Protein AF-A0A958BJL9-F1 (afdb_monomer)

Secondary structure (DSSP, 8-state):
-GGGTEEE-TTSSSEEE--HHHHTHHHHHHHHTTTT-SS-SEEEEEPPP--HHHHHHTT-------TTSSTT--PPPPHHHHHHHTT-TT-TTHHHHHHHHHT--TT--TT--HHHHHHHHHHHHHHHHHHHHHHHHHHHHHHHHHHHHS-HHHHTTHHHHHHHTS-HHHHHHHHHHHHS-----S--SS--BSSSEEEETTTTEEEE---STT-HHHHHHHHHHHHTT-HHHHHHHHHSS--HHHHS-EEEPTTSSEEE--S---------SB---HHHHTTT-SSGGGGT--B-TT--HHHHHTT---TT----SBPPP-HHHHHTT-STTTT---HHHHBPSS-S-----PPP--

Sequence (358 aa):
RCADCHSPDADQEHMVLQSYESMCATCHDADLMGEGRTEVGVAFLRLPGVDVMSLKRAGVDVGGWPADADEGFDAMPSVFLDALISADPEYPEFADDQELLSELDLSDLYDATDEEARAAGRYVRAARRLMKELAEHGQGALLLRLERIYDPAQVGWSLFGASDRVSEAALIAAWDEWFGGKAAMAMPEKWGSSGGWLIDSRDFALRYLPEGHADGFLRAWHDLAAGADDKRLLNFFVKGEERCTTCHSVDLKEGGGLQVNWRGEAQTAAREFTRFSHKPHLKVVDKGCAECHRYNEDAAYIPAFKRSFDPAQFASEFKPLEREDCASCHSAAKAGNECIKCHRYHVGEFEPVMPEQQ

Foldseek 3Di:
DVVQQWDQDPVQFDIDGDDCVSRPCVPCQCLQQCPPPPDGFAQQFFDAQAACVLLVVLVQDLDDFFPVSAAPQGFDTHLNLLLLLCLDPQCVCSVVLVVVVVVDRRRDCNVPDSVVSVSSSSSSNSSLVLLVQCLVPNLVSQLVSLVSNAPCVQLPCLSVLQRVPTDSVLSNVLCCQGGVPDPNPPDDPDFPDDPQWTQDPSGSTTGGRAPGPPGSNVQSLCSNCQSRVPPSSPCCCVVHSNCLCQPWFWAADDVGTIGTHPDDDDPDCPLDQWGGGCVVVVVPDDPPPVLFWDFDPVFPASVQRVPDSHPVRGTDRTDDGDPVSVVVQADCVHPHPDPVVTGDPPRDDDDDDDDDDD

Solvent-accessible surface area (backbone atoms only — not comparable to full-atom values): 20761 Å² total; per-residue (Å²): 112,72,73,61,49,34,40,63,41,98,84,26,44,49,78,38,73,55,54,60,76,74,61,42,37,92,78,43,44,50,60,62,56,34,61,91,49,97,63,74,50,49,54,48,41,18,48,50,15,34,22,60,67,38,27,48,73,75,70,38,82,53,75,87,70,43,79,86,35,21,68,80,28,91,38,74,54,18,76,51,37,56,57,50,40,62,45,35,88,93,38,84,55,46,75,68,39,46,64,62,51,74,78,48,56,51,22,62,36,81,84,53,49,79,65,53,38,49,43,52,34,51,50,52,34,41,52,52,49,50,48,49,44,30,36,77,45,24,42,60,42,46,37,60,31,48,61,65,72,39,62,61,89,66,34,51,68,22,55,54,38,49,22,75,68,55,51,43,70,54,36,34,50,49,40,44,53,52,66,56,78,52,72,81,72,70,84,64,97,61,78,64,67,57,90,49,32,37,68,38,79,91,54,51,20,40,18,40,45,60,87,43,90,87,32,64,48,62,50,16,44,49,41,29,21,25,26,62,60,35,62,70,56,40,46,46,47,66,71,42,92,53,61,63,55,79,79,28,48,53,27,62,39,92,93,61,52,31,38,61,42,89,59,82,83,68,86,66,82,68,82,54,55,59,60,84,54,43,50,72,47,71,77,72,53,87,80,49,69,66,78,76,53,43,76,30,90,85,41,52,40,73,67,25,54,76,73,61,37,39,84,87,51,64,36,60,56,49,52,82,83,52,71,67,67,54,45,77,52,33,30,84,89,62,74,40,63,60,68,72,75,42,38,54,79,86,77,76,90,75,83,82,82,74,78,81,87,125

Nearest PDB structures (foldseek):
  5cjp-assembly1_F  TM=1.416E-01  e=4.653E+00  Homo sapiens

Structure (mmCIF, N/CA/C/O backbone):
data_AF-A0A958BJL9-F1
#
_entry.id   AF-A0A958BJL9-F1
#
loop_
_atom_site.group_PDB
_atom_site.id
_atom_site.type_symbol
_atom_site.label_atom_id
_atom_site.label_alt_id
_atom_site.label_comp_id
_atom_site.label_asym_id
_atom_site.label_entity_id
_atom_site.label_seq_id
_atom_site.pdbx_PDB_ins_code
_atom_site.Cartn_x
_atom_site.Cartn_y
_atom_site.Cartn_z
_atom_site.occupancy
_atom_site.B_iso_or_equiv
_atom_site.auth_seq_id
_atom_site.auth_comp_id
_atom_site.auth_asym_id
_atom_site.auth_atom_id
_atom_site.pdbx_PDB_model_num
ATOM 1 N N . ARG A 1 1 ? 13.956 -15.675 -25.117 1.00 78.12 1 ARG A N 1
ATOM 2 C CA . ARG A 1 1 ? 14.838 -14.987 -26.097 1.00 78.12 1 ARG A CA 1
ATOM 3 C C . ARG A 1 1 ? 14.774 -13.492 -25.803 1.00 78.12 1 ARG A C 1
ATOM 5 O O . ARG A 1 1 ? 13.750 -13.053 -25.314 1.00 78.12 1 ARG A O 1
ATOM 12 N N . CYS A 1 2 ? 15.814 -12.697 -26.083 1.00 84.06 2 CYS A N 1
ATOM 13 C CA . CYS A 1 2 ? 15.825 -11.267 -25.715 1.00 84.06 2 CYS A CA 1
ATOM 14 C C . CYS A 1 2 ? 14.631 -10.482 -26.296 1.00 84.06 2 CYS A C 1
ATOM 16 O O . CYS A 1 2 ? 14.086 -9.614 -25.627 1.00 84.06 2 CYS A O 1
ATOM 18 N N . ALA A 1 3 ? 14.194 -10.837 -27.509 1.00 85.00 3 ALA A N 1
ATOM 19 C CA . ALA A 1 3 ? 13.044 -10.230 -28.184 1.00 85.00 3 ALA A CA 1
ATOM 20 C C . ALA A 1 3 ? 11.676 -10.565 -27.554 1.00 85.00 3 ALA A C 1
ATOM 22 O O . ALA A 1 3 ? 10.675 -9.979 -27.951 1.00 85.00 3 ALA A O 1
ATOM 23 N N . ASP A 1 4 ? 11.636 -11.493 -26.593 1.00 83.62 4 ASP A N 1
ATOM 24 C CA . ASP A 1 4 ? 10.419 -11.817 -25.840 1.00 83.62 4 ASP A CA 1
ATOM 25 C C . ASP A 1 4 ? 10.157 -10.771 -24.742 1.00 83.62 4 ASP A C 1
ATOM 27 O O . ASP A 1 4 ? 9.043 -10.682 -24.244 1.00 83.62 4 ASP A O 1
ATOM 31 N N . CYS A 1 5 ? 11.184 -9.992 -24.367 1.00 84.12 5 CYS A N 1
ATOM 32 C CA . CYS A 1 5 ? 11.080 -8.943 -23.349 1.00 84.12 5 CYS A CA 1
ATOM 33 C C . CYS A 1 5 ? 11.488 -7.552 -23.855 1.00 84.12 5 CYS A C 1
ATOM 35 O O . CYS A 1 5 ? 11.208 -6.541 -23.215 1.00 84.12 5 CYS A O 1
ATOM 37 N N . HIS A 1 6 ? 12.175 -7.473 -24.995 1.00 88.06 6 HIS A N 1
ATOM 38 C CA . HIS A 1 6 ? 12.677 -6.219 -25.542 1.00 88.06 6 HIS A CA 1
ATOM 39 C C . HIS A 1 6 ? 12.224 -6.006 -26.980 1.00 88.06 6 HIS A C 1
ATOM 41 O O . HIS A 1 6 ? 12.224 -6.927 -27.796 1.00 88.06 6 HIS A O 1
ATOM 47 N N . SER A 1 7 ? 11.936 -4.754 -27.319 1.00 88.25 7 SER A N 1
ATOM 48 C CA . SER A 1 7 ? 11.676 -4.315 -28.689 1.00 88.25 7 SER A CA 1
ATOM 49 C C . SER A 1 7 ? 12.513 -3.087 -29.032 1.00 88.25 7 SER A C 1
ATOM 51 O O . SER A 1 7 ? 12.832 -2.307 -28.135 1.00 88.25 7 SER A O 1
ATOM 53 N N . PRO A 1 8 ? 12.866 -2.877 -30.311 1.00 88.31 8 PRO A N 1
ATOM 54 C CA . PRO A 1 8 ? 13.388 -1.589 -30.740 1.00 88.31 8 PRO A CA 1
ATOM 55 C C . PRO A 1 8 ? 12.374 -0.482 -30.429 1.00 88.31 8 PRO A C 1
ATOM 57 O O . PRO A 1 8 ? 11.163 -0.709 -30.508 1.00 88.31 8 PRO A O 1
ATOM 60 N N . ASP A 1 9 ? 12.861 0.705 -30.092 1.00 86.88 9 ASP A N 1
ATOM 61 C CA . ASP A 1 9 ? 12.038 1.911 -30.039 1.00 86.88 9 ASP A CA 1
ATOM 62 C C . ASP A 1 9 ? 11.529 2.311 -31.441 1.00 86.88 9 ASP A C 1
ATOM 64 O O . ASP A 1 9 ? 11.821 1.663 -32.452 1.00 86.88 9 ASP A O 1
ATOM 68 N N . ALA A 1 10 ? 10.732 3.382 -31.516 1.00 86.81 10 ALA A N 1
ATOM 69 C CA . ALA A 1 10 ? 10.087 3.808 -32.761 1.00 86.81 10 ALA A CA 1
ATOM 70 C C . ALA A 1 10 ? 11.089 4.087 -33.900 1.00 86.81 10 ALA A C 1
ATOM 72 O O . ALA A 1 10 ? 10.814 3.765 -35.059 1.00 86.81 10 ALA A O 1
ATOM 73 N N . ASP A 1 11 ? 12.263 4.634 -33.573 1.00 87.88 11 ASP A N 1
ATOM 74 C CA . ASP A 1 11 ? 13.314 4.954 -34.544 1.00 87.88 11 ASP A CA 1
ATOM 75 C C . ASP A 1 11 ? 14.309 3.805 -34.772 1.00 87.88 11 ASP A C 1
ATOM 77 O O . ASP A 1 11 ? 15.116 3.861 -35.716 1.00 87.88 11 ASP A O 1
ATOM 81 N N . GLN A 1 12 ? 14.179 2.735 -33.982 1.00 86.81 12 GLN A N 1
ATOM 82 C CA . GLN A 1 12 ? 15.054 1.568 -33.875 1.00 86.81 12 GLN A CA 1
ATOM 83 C C . GLN A 1 12 ? 16.465 1.900 -33.374 1.00 86.81 12 GLN A C 1
ATOM 85 O O . GLN A 1 12 ? 17.404 1.143 -33.623 1.00 86.81 12 GLN A O 1
ATOM 90 N N . GLU A 1 13 ? 16.657 3.036 -32.708 1.00 86.56 13 GLU A N 1
ATOM 91 C CA . GLU A 1 13 ? 17.966 3.433 -32.186 1.00 86.56 13 GLU A CA 1
ATOM 92 C C . GLU A 1 13 ? 18.281 2.710 -30.876 1.00 86.56 13 GLU A C 1
ATOM 94 O O . GLU A 1 13 ? 19.391 2.188 -30.705 1.00 86.56 13 GLU A O 1
ATOM 99 N N . HIS A 1 14 ? 17.286 2.578 -30.003 1.00 86.62 14 HIS A N 1
ATOM 100 C CA . HIS A 1 14 ? 17.425 1.947 -28.698 1.00 86.62 14 HIS A CA 1
ATOM 101 C C . HIS A 1 14 ? 16.556 0.697 -28.579 1.00 86.62 14 HIS A C 1
ATOM 103 O O . HIS A 1 14 ? 15.569 0.525 -29.293 1.00 86.62 14 HIS A O 1
ATOM 109 N N . MET A 1 15 ? 16.939 -0.189 -27.662 1.00 86.12 15 MET A N 1
ATOM 110 C CA . MET A 1 15 ? 16.084 -1.286 -27.223 1.00 86.12 15 MET A CA 1
ATOM 111 C C . MET A 1 15 ? 15.367 -0.845 -25.954 1.00 86.12 15 MET A C 1
ATOM 113 O O . MET A 1 15 ? 16.003 -0.360 -25.020 1.00 86.12 15 MET A O 1
ATOM 117 N N . VAL A 1 16 ? 14.056 -1.034 -25.915 1.00 86.06 16 VAL A N 1
ATOM 118 C CA . VAL A 1 16 ? 13.209 -0.757 -24.755 1.00 86.06 16 VAL A CA 1
ATOM 119 C C . VAL A 1 16 ? 12.606 -2.055 -24.239 1.00 86.06 16 VAL A C 1
ATOM 121 O O . VAL A 1 16 ? 12.534 -3.048 -24.967 1.00 86.06 16 VAL A O 1
ATOM 124 N N . LEU A 1 17 ? 12.206 -2.064 -22.970 1.00 84.88 17 LEU A N 1
ATOM 125 C CA . LEU A 1 17 ? 11.392 -3.144 -22.419 1.00 84.88 17 LEU A CA 1
ATOM 126 C C . LEU A 1 17 ? 9.997 -3.100 -23.049 1.00 84.88 17 LEU A C 1
ATOM 128 O O . LEU A 1 17 ? 9.447 -2.021 -23.283 1.00 84.88 17 LEU A O 1
ATOM 132 N N . GLN A 1 18 ? 9.439 -4.272 -23.333 1.00 86.81 18 GLN A N 1
ATOM 133 C CA . GLN A 1 18 ? 8.054 -4.388 -23.775 1.00 86.81 18 GLN A CA 1
ATOM 134 C C . GLN A 1 18 ? 7.083 -4.110 -22.619 1.00 86.81 18 GLN A C 1
ATOM 136 O O . GLN A 1 18 ? 7.480 -3.893 -21.473 1.00 86.81 18 GLN A O 1
ATOM 141 N N . SER A 1 19 ? 5.787 -4.078 -22.926 1.00 87.38 19 SER A N 1
ATOM 142 C CA . SER A 1 19 ? 4.759 -3.867 -21.911 1.00 87.38 19 SER A CA 1
ATOM 143 C C . SER A 1 19 ? 4.559 -5.113 -21.042 1.00 87.38 19 SER A C 1
ATOM 145 O O . SER A 1 19 ? 4.862 -6.238 -21.453 1.00 87.38 19 SER A O 1
ATOM 147 N N . TYR A 1 20 ? 3.998 -4.918 -19.850 1.00 87.69 20 TYR A N 1
ATOM 148 C CA . TYR A 1 20 ? 3.625 -6.009 -18.949 1.00 87.69 20 TYR A CA 1
ATOM 149 C C . TYR A 1 20 ? 2.701 -7.030 -19.633 1.00 87.69 20 TYR A C 1
ATOM 151 O O . TYR A 1 20 ? 2.909 -8.236 -19.509 1.00 87.69 20 TYR A O 1
ATOM 159 N N . GLU A 1 21 ? 1.738 -6.553 -20.423 1.00 89.00 21 GLU A N 1
ATOM 160 C CA . GLU A 1 21 ? 0.759 -7.382 -21.136 1.00 89.00 21 GLU A CA 1
ATOM 161 C C . GLU A 1 21 ? 1.436 -8.324 -22.136 1.00 89.00 21 GLU A C 1
ATOM 163 O O . GLU A 1 21 ? 0.967 -9.436 -22.368 1.00 89.00 21 GLU A O 1
ATOM 168 N N . SER A 1 22 ? 2.562 -7.891 -22.707 1.00 87.94 22 SER A N 1
ATOM 169 C CA . SER A 1 22 ? 3.322 -8.674 -23.684 1.00 87.94 22 SER A CA 1
ATOM 170 C C . SER A 1 22 ? 4.238 -9.705 -23.023 1.00 87.94 22 SER A C 1
ATOM 172 O O . SER A 1 22 ? 4.411 -10.796 -23.561 1.00 87.94 22 SER A O 1
ATOM 174 N N . MET A 1 23 ? 4.831 -9.368 -21.873 1.00 86.94 23 MET A N 1
ATOM 175 C CA . MET A 1 23 ? 5.904 -10.167 -21.264 1.00 86.94 23 MET A CA 1
ATOM 176 C C . MET A 1 23 ? 5.443 -11.053 -20.105 1.00 86.94 23 MET A C 1
ATOM 178 O O . MET A 1 23 ? 5.974 -12.144 -19.913 1.00 86.94 23 MET A O 1
ATOM 182 N N . CYS A 1 24 ? 4.499 -10.567 -19.299 1.00 86.44 24 CYS A N 1
ATOM 183 C C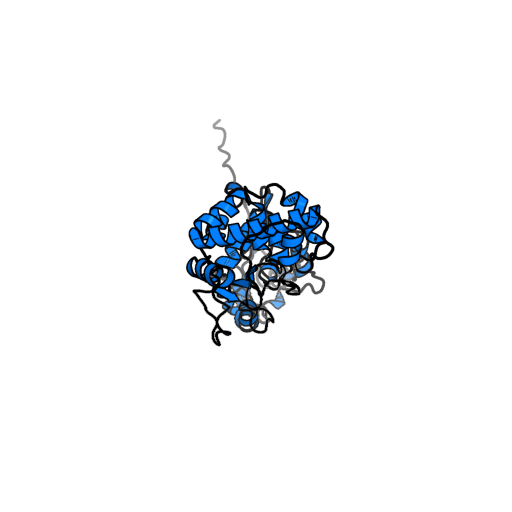A . CYS A 1 24 ? 4.263 -11.081 -17.951 1.00 86.44 24 CYS A CA 1
ATOM 184 C C . CYS A 1 24 ? 2.821 -11.547 -17.732 1.00 86.44 24 CYS A C 1
ATOM 186 O O . CYS A 1 24 ? 2.618 -12.563 -17.066 1.00 86.44 24 CYS A O 1
ATOM 188 N N . ALA A 1 25 ? 1.836 -10.845 -18.304 1.00 89.00 25 ALA A N 1
ATOM 189 C CA . ALA A 1 25 ? 0.411 -11.047 -18.013 1.00 89.00 25 ALA A CA 1
ATOM 190 C C . ALA A 1 25 ? -0.049 -12.506 -18.149 1.00 89.00 25 ALA A C 1
ATOM 192 O O . ALA A 1 25 ? -0.731 -13.029 -17.275 1.00 89.00 25 ALA A O 1
ATOM 193 N N . THR A 1 26 ? 0.418 -13.216 -19.183 1.00 88.19 26 THR A N 1
ATOM 194 C CA . THR A 1 26 ? 0.007 -14.611 -19.445 1.00 88.19 26 THR A CA 1
ATOM 195 C C . THR A 1 26 ? 0.265 -15.555 -18.262 1.00 88.19 26 THR A C 1
ATOM 197 O O . THR A 1 26 ? -0.475 -16.519 -18.087 1.00 88.19 26 THR A O 1
ATOM 200 N N . CYS A 1 27 ? 1.299 -15.292 -17.457 1.00 85.62 27 CYS A N 1
ATOM 201 C CA . CYS A 1 27 ? 1.644 -16.123 -16.303 1.00 85.62 27 CYS A CA 1
ATOM 202 C C . CYS A 1 27 ? 1.369 -15.439 -14.957 1.00 85.62 27 CYS A C 1
ATOM 204 O O . CYS A 1 27 ? 1.163 -16.142 -13.974 1.00 85.62 27 CYS A O 1
ATOM 206 N N . HIS A 1 28 ? 1.387 -14.104 -14.897 1.00 85.50 28 HIS A N 1
ATOM 207 C CA . HIS A 1 28 ? 1.332 -13.351 -13.640 1.00 85.50 28 HIS A CA 1
ATOM 208 C C . HIS A 1 28 ? 0.032 -12.570 -13.409 1.00 85.50 28 HIS A C 1
ATOM 210 O O . HIS A 1 28 ? -0.131 -12.031 -12.317 1.00 85.50 28 HIS A O 1
ATOM 216 N N . ASP A 1 29 ? -0.907 -12.518 -14.361 1.00 84.38 29 ASP A N 1
ATOM 217 C CA . ASP A 1 29 ? -2.203 -11.853 -14.135 1.00 84.38 29 ASP A CA 1
ATOM 218 C C . ASP A 1 29 ? -2.963 -12.504 -12.978 1.00 84.38 29 ASP A C 1
ATOM 220 O O . ASP A 1 29 ? -3.461 -11.815 -12.093 1.00 84.38 29 ASP A O 1
ATOM 224 N N . ALA A 1 30 ? -2.988 -13.838 -12.953 1.00 80.81 30 ALA A N 1
ATOM 225 C CA . ALA A 1 30 ? -3.619 -14.614 -11.891 1.00 80.81 30 ALA A CA 1
ATOM 226 C C . ALA A 1 30 ? -3.001 -14.298 -10.516 1.00 80.81 30 ALA A C 1
ATOM 228 O O . ALA A 1 30 ? -3.724 -14.087 -9.544 1.00 80.81 30 ALA A O 1
ATOM 229 N N . ASP A 1 31 ? -1.669 -14.169 -10.446 1.00 77.38 31 ASP A N 1
ATOM 230 C CA . ASP A 1 31 ? -0.963 -13.793 -9.214 1.00 77.38 31 ASP A CA 1
ATOM 231 C C . ASP A 1 31 ? -1.350 -12.379 -8.737 1.00 77.38 31 ASP A C 1
ATOM 233 O O . ASP A 1 31 ? -1.519 -12.155 -7.531 1.00 77.38 31 ASP A O 1
ATOM 237 N N . LEU A 1 32 ? -1.480 -11.422 -9.669 1.00 75.44 32 LEU A N 1
ATOM 238 C CA . LEU A 1 32 ? -1.872 -10.036 -9.374 1.00 75.44 32 LEU A CA 1
ATOM 239 C C . LEU A 1 32 ? -3.340 -9.924 -8.961 1.00 75.44 32 LEU A C 1
ATOM 241 O O . LEU A 1 32 ? -3.660 -9.136 -8.076 1.00 75.44 32 LEU A O 1
ATOM 245 N N . MET A 1 33 ? -4.217 -10.728 -9.560 1.00 75.00 33 MET A N 1
ATOM 246 C CA . MET A 1 33 ? -5.634 -10.802 -9.192 1.00 75.00 33 MET A CA 1
ATOM 247 C C . MET A 1 33 ? -5.878 -11.640 -7.926 1.00 75.00 33 MET A C 1
ATOM 249 O O . MET A 1 33 ? -7.002 -11.710 -7.432 1.00 75.00 33 MET A O 1
ATOM 253 N N . GLY A 1 34 ? -4.830 -12.259 -7.374 1.00 70.44 34 GLY A N 1
ATOM 254 C CA . GLY A 1 34 ? -4.906 -13.054 -6.153 1.00 70.44 34 GLY A CA 1
ATOM 255 C C . GLY A 1 34 ? -5.567 -14.420 -6.335 1.00 70.44 34 GLY A C 1
ATOM 256 O O . GLY A 1 34 ? -6.028 -15.012 -5.357 1.00 70.44 34 GLY A O 1
ATOM 257 N N . GLU A 1 35 ? -5.608 -14.947 -7.560 1.00 70.12 35 GLU A N 1
ATOM 258 C CA . GLU A 1 35 ? -6.106 -16.296 -7.817 1.00 70.12 35 GLU A CA 1
ATOM 259 C C . GLU A 1 35 ? -5.262 -17.334 -7.060 1.00 70.12 35 GLU A C 1
ATOM 261 O O . GLU A 1 35 ? -4.033 -17.342 -7.115 1.00 70.12 35 GLU A O 1
ATOM 266 N N . GLY A 1 36 ? -5.930 -18.229 -6.329 1.00 61.72 36 GLY A N 1
ATOM 267 C CA . GLY A 1 36 ? -5.271 -19.288 -5.560 1.00 61.72 36 GLY A CA 1
ATOM 268 C C . GLY A 1 36 ? -4.696 -18.861 -4.204 1.00 61.72 36 GLY A C 1
ATOM 269 O O . GLY A 1 36 ? -4.139 -19.713 -3.509 1.00 61.72 36 GLY A O 1
ATOM 270 N N . ARG A 1 37 ? -4.849 -17.594 -3.792 1.00 67.56 37 ARG A N 1
ATOM 271 C CA . ARG A 1 37 ? -4.518 -17.155 -2.427 1.00 67.56 37 ARG A CA 1
ATOM 272 C C . ARG A 1 37 ? -5.547 -17.681 -1.420 1.00 67.56 37 ARG A C 1
ATOM 274 O O . ARG A 1 37 ? -6.731 -17.819 -1.730 1.00 67.56 37 ARG A O 1
ATOM 281 N N . THR A 1 38 ? -5.089 -17.989 -0.205 1.00 62.78 38 THR A N 1
ATOM 282 C CA . THR A 1 38 ? -5.960 -18.410 0.909 1.00 62.78 38 THR A CA 1
ATOM 283 C C . THR A 1 38 ? -6.839 -17.265 1.403 1.00 62.78 38 THR A C 1
ATOM 285 O O . THR A 1 38 ? -7.973 -17.495 1.823 1.00 62.78 38 THR A O 1
ATOM 288 N N . GLU A 1 39 ? -6.334 -16.035 1.300 1.00 67.94 39 GLU A N 1
ATOM 289 C CA . GLU A 1 39 ? -7.072 -14.802 1.536 1.00 67.94 39 GLU A CA 1
ATOM 290 C C . GLU A 1 39 ? -7.237 -14.022 0.232 1.00 67.94 39 GLU A C 1
ATOM 292 O O . GLU A 1 39 ? -6.300 -13.878 -0.549 1.00 67.94 39 GLU A O 1
ATOM 297 N N . VAL A 1 40 ? -8.444 -13.519 -0.018 1.00 75.88 40 VAL A N 1
ATOM 298 C CA . VAL A 1 40 ? -8.770 -12.825 -1.266 1.00 75.88 40 VAL A CA 1
ATOM 299 C C . VAL A 1 40 ? -8.620 -11.321 -1.057 1.00 75.88 40 VAL A C 1
ATOM 301 O O . VAL A 1 40 ? -9.377 -10.741 -0.288 1.00 75.88 40 VAL A O 1
ATOM 304 N N . GLY A 1 41 ? -7.691 -10.682 -1.767 1.00 82.75 41 GLY A N 1
ATOM 305 C CA . GLY A 1 41 ? -7.517 -9.225 -1.764 1.00 82.75 41 GLY A CA 1
ATOM 306 C C . GLY A 1 41 ? -6.845 -8.635 -0.518 1.00 82.75 41 GLY A C 1
ATOM 307 O O . GLY A 1 41 ? -6.579 -9.313 0.476 1.00 82.75 41 GLY A O 1
ATOM 308 N N . VAL A 1 42 ? -6.591 -7.328 -0.578 1.00 88.00 42 VAL A N 1
ATOM 309 C CA . VAL A 1 42 ? -5.897 -6.552 0.458 1.00 88.00 42 VAL A CA 1
ATOM 310 C C . VAL A 1 42 ? -6.869 -6.177 1.566 1.00 88.00 42 VAL A C 1
ATOM 312 O O . VAL A 1 42 ? -7.805 -5.419 1.327 1.00 88.00 42 VAL A O 1
ATOM 315 N N . ALA A 1 43 ? -6.634 -6.649 2.791 1.00 91.12 43 ALA A N 1
ATOM 316 C CA . ALA A 1 43 ? -7.393 -6.217 3.963 1.00 91.12 43 ALA A CA 1
ATOM 317 C C . ALA A 1 43 ? -7.103 -4.739 4.272 1.00 91.12 43 ALA A C 1
ATOM 319 O O . ALA A 1 43 ? -6.097 -4.411 4.902 1.00 91.12 43 ALA A O 1
ATOM 320 N N . PHE A 1 44 ? -7.977 -3.850 3.794 1.00 93.88 44 PHE A N 1
ATOM 321 C CA . PHE A 1 44 ? -7.846 -2.413 3.994 1.00 93.88 44 PHE A CA 1
ATOM 322 C C . PHE A 1 44 ? -8.308 -2.016 5.393 1.00 93.88 44 PHE A C 1
ATOM 324 O O . PHE A 1 44 ? -7.564 -1.372 6.108 1.00 93.88 44 PHE A O 1
ATOM 331 N N . LEU A 1 45 ? -9.495 -2.434 5.830 1.00 95.38 45 LEU A N 1
ATOM 332 C CA . LEU A 1 45 ? -9.929 -2.234 7.215 1.00 95.38 45 LEU A CA 1
ATOM 333 C C . LEU A 1 45 ? -10.299 -3.585 7.789 1.00 95.38 45 LEU A C 1
ATOM 335 O O . LEU A 1 45 ? -11.328 -4.130 7.418 1.00 95.38 45 LEU A O 1
ATOM 339 N N . ARG A 1 46 ? -9.466 -4.126 8.671 1.00 94.88 46 ARG A N 1
ATOM 340 C CA . ARG A 1 46 ? -9.760 -5.347 9.423 1.00 94.88 46 ARG A CA 1
ATOM 341 C C . ARG A 1 46 ? -9.772 -5.029 10.904 1.00 94.88 46 ARG A C 1
ATOM 343 O O . ARG A 1 46 ? -8.777 -4.498 11.396 1.00 94.88 46 ARG A O 1
ATOM 350 N N . LEU A 1 47 ? -10.882 -5.332 11.570 1.00 94.38 47 LEU A N 1
ATOM 351 C CA . LEU A 1 47 ? -11.012 -5.197 13.020 1.00 94.38 47 LEU A CA 1
ATOM 352 C C . LEU A 1 47 ? -10.236 -6.313 13.736 1.00 94.38 47 LEU A C 1
ATOM 354 O O . LEU A 1 47 ? -10.183 -7.426 13.212 1.00 94.38 47 LEU A O 1
ATOM 358 N N . PRO A 1 48 ? -9.653 -6.052 14.919 1.00 93.50 48 PRO A N 1
ATOM 359 C CA . PRO A 1 48 ? -9.105 -7.126 15.734 1.00 93.50 48 PRO A CA 1
ATOM 360 C C . PRO A 1 48 ? -10.215 -7.961 16.387 1.00 93.50 48 PRO A C 1
ATOM 362 O O . PRO A 1 48 ? -11.329 -7.466 16.598 1.00 93.50 48 PRO A O 1
ATOM 365 N N . GLY A 1 49 ? -9.889 -9.186 16.794 1.00 92.56 49 GLY A N 1
ATOM 366 C CA . GLY A 1 49 ? -10.645 -9.851 17.858 1.00 92.56 49 GLY A CA 1
ATOM 367 C C . GLY A 1 49 ? -10.425 -9.162 19.198 1.00 92.56 49 GLY A C 1
ATOM 368 O O . GLY A 1 49 ? -9.327 -8.679 19.475 1.00 92.56 49 GLY A O 1
ATOM 369 N N . VAL A 1 50 ? -11.477 -9.061 20.009 1.00 92.62 50 VAL A N 1
ATOM 370 C CA . VAL A 1 50 ? -11.434 -8.332 21.281 1.00 92.62 50 VAL A CA 1
ATOM 371 C C . VAL A 1 50 ? -12.241 -9.063 22.340 1.00 92.62 50 VAL A C 1
ATOM 373 O O . VAL A 1 50 ? -13.446 -9.181 22.179 1.00 92.62 50 VAL A O 1
ATOM 376 N N . ASP A 1 51 ? -11.633 -9.414 23.471 1.00 93.62 51 ASP A N 1
ATOM 377 C CA . ASP A 1 51 ? -12.342 -9.893 24.663 1.00 93.62 51 ASP A CA 1
ATOM 378 C C . ASP A 1 51 ? -13.072 -8.731 25.363 1.00 93.62 51 ASP A C 1
ATOM 380 O O . ASP A 1 51 ? -12.599 -8.085 26.313 1.00 93.62 51 ASP A O 1
ATOM 384 N N . VAL A 1 52 ? -14.272 -8.433 24.865 1.00 92.75 52 VAL A N 1
ATOM 385 C CA . VAL A 1 52 ? -15.109 -7.328 25.358 1.00 92.75 52 VAL A CA 1
ATOM 386 C C . VAL A 1 52 ? -15.577 -7.598 26.791 1.00 92.75 52 VAL A C 1
ATOM 388 O O . VAL A 1 52 ? -15.816 -6.666 27.572 1.00 92.75 52 VAL A O 1
ATOM 391 N N . MET A 1 53 ? -15.704 -8.870 27.170 1.00 90.81 53 MET A N 1
ATOM 392 C CA . MET A 1 53 ? -16.165 -9.276 28.493 1.00 90.81 53 MET A CA 1
ATOM 393 C C . MET A 1 53 ? -15.134 -8.966 29.578 1.00 90.81 53 MET A C 1
ATOM 395 O O . MET A 1 53 ? -15.513 -8.478 30.650 1.00 90.81 53 MET A O 1
ATOM 399 N N . SER A 1 54 ? -13.848 -9.190 29.321 1.00 94.25 54 SER A N 1
ATOM 400 C CA . SER A 1 54 ? -12.753 -8.784 30.211 1.00 94.25 54 SER A CA 1
ATOM 401 C C . SER A 1 54 ? -12.637 -7.274 30.339 1.00 94.25 54 SER A C 1
ATOM 403 O O . SER A 1 54 ? -12.598 -6.768 31.464 1.00 94.25 54 SER A O 1
ATOM 405 N N . LEU A 1 55 ? -12.726 -6.531 29.230 1.00 95.06 55 LEU A N 1
ATOM 406 C CA . LEU A 1 55 ? -12.747 -5.063 29.272 1.00 95.06 55 LEU A CA 1
ATOM 407 C C . LEU A 1 55 ? -13.889 -4.544 30.153 1.00 95.06 55 LEU A C 1
ATOM 409 O O . LEU A 1 55 ? -13.685 -3.708 31.037 1.00 95.06 55 LEU A O 1
ATOM 413 N N . LYS A 1 56 ? -15.087 -5.114 30.000 1.00 93.56 56 LYS A N 1
ATOM 414 C CA . LYS A 1 56 ? -16.243 -4.757 30.826 1.00 93.56 56 LYS A CA 1
ATOM 415 C C . LYS A 1 56 ? -16.044 -5.106 32.304 1.00 93.56 56 LYS A C 1
ATOM 417 O O . LYS A 1 56 ? -16.463 -4.326 33.162 1.00 93.56 56 LYS A O 1
ATOM 422 N N . ARG A 1 57 ? -15.408 -6.242 32.625 1.00 92.50 57 ARG A N 1
ATOM 423 C CA . ARG A 1 57 ? -15.053 -6.627 34.008 1.00 92.50 57 ARG A CA 1
ATOM 424 C C . ARG A 1 57 ? -14.060 -5.650 34.638 1.00 92.50 57 ARG A C 1
ATOM 426 O O . ARG A 1 57 ? -14.228 -5.312 35.808 1.00 92.50 57 ARG A O 1
ATOM 433 N N . ALA A 1 58 ? -13.111 -5.144 33.855 1.00 94.44 58 ALA A N 1
ATOM 434 C CA . ALA A 1 58 ? -12.169 -4.098 34.255 1.00 94.44 58 ALA A CA 1
ATOM 435 C C . ALA A 1 58 ? -12.804 -2.688 34.328 1.00 94.44 58 ALA A C 1
ATOM 437 O O . ALA A 1 58 ? -12.129 -1.705 34.632 1.00 94.44 58 ALA A O 1
ATOM 438 N N . GLY A 1 59 ? -14.110 -2.557 34.057 1.00 95.56 59 GLY A N 1
ATOM 439 C CA . GLY A 1 59 ? -14.819 -1.275 34.071 1.00 95.56 59 GLY A CA 1
ATOM 440 C C . GLY A 1 59 ? -14.532 -0.391 32.853 1.00 95.56 59 GLY A C 1
ATOM 441 O O . GLY A 1 59 ? -14.787 0.813 32.899 1.00 95.56 59 GLY A O 1
ATOM 442 N N . VAL A 1 60 ? -14.011 -0.969 31.769 1.00 96.25 60 VAL A N 1
ATOM 443 C CA . VAL A 1 60 ? -13.697 -0.283 30.515 1.00 96.25 60 VAL A CA 1
ATOM 444 C C . VAL A 1 60 ? -14.840 -0.495 29.522 1.00 96.25 60 VAL A C 1
ATOM 446 O O . VAL A 1 60 ? -15.023 -1.579 28.979 1.00 96.25 60 VAL A O 1
ATOM 449 N N . ASP A 1 61 ? -15.621 0.557 29.271 1.00 93.69 61 ASP A N 1
ATOM 450 C CA . ASP A 1 61 ? -16.671 0.544 28.247 1.00 93.69 61 ASP A CA 1
ATOM 451 C C . ASP A 1 61 ? -16.096 0.939 26.878 1.00 93.69 61 ASP A C 1
ATOM 453 O O . ASP A 1 61 ? -15.475 1.998 26.720 1.00 93.69 61 ASP A O 1
ATOM 457 N N . VAL A 1 62 ? -16.294 0.075 25.887 1.00 92.50 62 VAL A N 1
ATOM 458 C CA . VAL A 1 62 ? -15.871 0.281 24.493 1.00 92.50 62 VAL A CA 1
ATOM 459 C C . VAL A 1 62 ? -17.049 0.504 23.540 1.00 92.50 62 VAL A C 1
ATOM 461 O O . VAL A 1 62 ? -16.852 0.776 22.354 1.00 92.50 62 VAL A O 1
ATOM 464 N N . GLY A 1 63 ? -18.281 0.468 24.055 1.00 89.19 63 GLY A N 1
ATOM 465 C CA . GLY A 1 63 ? -19.500 0.498 23.257 1.00 89.19 63 GLY A CA 1
ATOM 466 C C . GLY A 1 63 ? -19.787 -0.837 22.562 1.00 89.19 63 GLY A C 1
ATOM 467 O O . GLY A 1 63 ? -19.282 -1.887 22.947 1.00 89.19 63 GLY A O 1
ATOM 468 N N . GLY A 1 64 ? -20.654 -0.800 21.546 1.00 88.12 64 GLY A N 1
ATOM 469 C CA . GLY A 1 64 ? -20.986 -1.991 20.761 1.00 88.12 64 GLY A CA 1
ATOM 470 C C . GLY A 1 64 ? -19.815 -2.436 19.886 1.00 88.12 64 GLY A C 1
ATOM 471 O O . GLY A 1 64 ? -19.295 -1.622 19.120 1.00 88.12 64 GLY A O 1
ATOM 472 N N . TRP A 1 65 ? -19.463 -3.716 19.987 1.00 91.12 65 TRP A N 1
ATOM 473 C CA . TRP A 1 65 ? -18.463 -4.416 19.181 1.00 91.12 65 TRP A CA 1
ATOM 474 C C . TRP A 1 65 ? -19.109 -5.658 18.537 1.00 91.12 65 TRP A C 1
ATOM 476 O O . TRP A 1 65 ? -20.081 -6.170 19.109 1.00 91.12 65 TRP A O 1
ATOM 486 N N . PRO A 1 66 ? -18.646 -6.132 17.365 1.00 87.75 66 PRO A N 1
ATOM 487 C CA . PRO A 1 66 ? -19.228 -7.310 16.730 1.00 87.75 66 PRO A CA 1
ATOM 488 C C . PRO A 1 66 ? -19.069 -8.553 17.612 1.00 87.75 66 PRO A C 1
ATOM 490 O O . PRO A 1 66 ? -17.969 -8.867 18.052 1.00 87.75 66 PRO A O 1
ATOM 493 N N . ALA A 1 67 ? -20.170 -9.267 17.866 1.00 75.69 67 ALA A N 1
ATOM 494 C CA . ALA A 1 67 ? -20.180 -10.395 18.803 1.00 75.69 67 ALA A CA 1
ATOM 495 C C . ALA A 1 67 ? -19.338 -11.592 18.332 1.00 75.69 67 ALA A C 1
ATOM 497 O O . ALA A 1 67 ? -18.821 -12.324 19.165 1.00 75.69 67 ALA A O 1
ATOM 498 N N . ASP A 1 68 ? -19.188 -11.786 17.017 1.00 76.38 68 ASP A N 1
ATOM 499 C CA . ASP A 1 68 ? -18.345 -12.862 16.479 1.00 76.38 68 ASP A CA 1
ATOM 500 C C . ASP A 1 68 ? -16.860 -12.444 16.360 1.00 76.38 68 ASP A C 1
ATOM 502 O O . ASP A 1 68 ? -16.036 -13.254 15.949 1.00 76.38 68 ASP A O 1
ATOM 506 N N . ALA A 1 69 ? -16.512 -11.203 16.738 1.00 75.00 69 ALA A N 1
ATOM 507 C CA . ALA A 1 69 ? -15.140 -10.693 16.871 1.00 75.00 69 ALA A CA 1
ATOM 508 C C . ALA A 1 69 ? -14.694 -10.642 18.349 1.00 75.00 69 ALA A C 1
ATOM 510 O O . ALA A 1 69 ? -14.056 -9.673 18.768 1.00 75.00 69 ALA A O 1
ATOM 511 N N . ASP A 1 70 ? -15.108 -11.634 19.143 1.00 73.50 70 ASP A N 1
ATOM 512 C CA . ASP A 1 70 ? -14.889 -11.715 20.597 1.00 73.50 70 ASP A CA 1
ATOM 513 C C . ASP A 1 70 ? -13.832 -12.789 20.954 1.00 73.50 70 ASP A C 1
ATOM 515 O O . ASP A 1 70 ? -13.033 -13.184 20.102 1.00 73.50 70 ASP A O 1
ATOM 519 N N . GLU A 1 71 ? -13.808 -13.250 22.207 1.00 59.12 71 GLU A N 1
ATOM 520 C CA . GLU A 1 71 ? -12.867 -14.247 22.740 1.00 59.12 71 GLU A CA 1
ATOM 521 C C . GLU A 1 71 ? -12.611 -15.442 21.792 1.00 59.12 71 GLU A C 1
ATOM 523 O O . GLU A 1 71 ? -13.534 -16.150 21.372 1.00 59.12 71 GLU A O 1
ATOM 528 N N . GLY A 1 72 ? -11.335 -15.682 21.458 1.00 60.34 72 GLY A N 1
ATOM 529 C CA . GLY A 1 72 ? -10.894 -16.760 20.559 1.00 60.34 72 GLY A CA 1
ATOM 530 C C . GLY A 1 72 ? -10.948 -16.438 19.059 1.00 60.34 72 GLY A C 1
ATOM 531 O O . GLY A 1 72 ? -10.633 -17.305 18.234 1.00 60.34 72 GLY A O 1
ATOM 532 N N . PHE A 1 73 ? -11.329 -15.213 18.690 1.00 75.75 73 PHE A N 1
ATOM 533 C CA . PHE A 1 73 ? -11.270 -14.713 17.322 1.00 75.75 73 PHE A CA 1
ATOM 534 C C . PHE A 1 73 ? -9.896 -14.086 17.014 1.00 75.75 73 PHE A C 1
ATOM 536 O O . PHE A 1 73 ? -9.702 -12.883 17.147 1.00 75.75 73 PHE A O 1
ATOM 543 N N . ASP A 1 74 ? -8.924 -14.895 16.588 1.00 71.00 74 ASP A N 1
ATOM 544 C CA . ASP A 1 74 ? -7.542 -14.449 16.323 1.00 71.00 74 ASP A CA 1
ATOM 545 C C . ASP A 1 74 ? -7.396 -13.747 14.954 1.00 71.00 74 ASP A C 1
ATOM 547 O O . ASP A 1 74 ? -6.764 -14.248 14.019 1.00 71.00 74 ASP A O 1
ATOM 551 N N . ALA A 1 75 ? -8.045 -12.591 14.798 1.00 81.81 75 ALA A N 1
ATOM 552 C CA . ALA A 1 75 ? -7.781 -11.689 13.683 1.00 81.81 75 ALA A CA 1
ATOM 553 C C . ALA A 1 75 ? -6.936 -10.509 14.142 1.00 81.81 75 ALA A C 1
ATOM 555 O O . ALA A 1 75 ? -7.309 -9.758 15.043 1.00 81.81 75 ALA A O 1
ATOM 556 N N . MET A 1 76 ? -5.820 -10.304 13.450 1.00 86.88 76 MET A N 1
ATOM 557 C CA . MET A 1 76 ? -4.984 -9.123 13.624 1.00 86.88 76 MET A CA 1
ATOM 558 C C . MET A 1 76 ? -5.554 -7.935 12.857 1.00 86.88 76 MET A C 1
ATOM 560 O O . MET A 1 76 ? -6.017 -8.113 11.728 1.00 86.88 76 MET A O 1
ATOM 564 N N . PRO A 1 77 ? -5.476 -6.713 13.403 1.00 92.12 77 PRO A N 1
ATOM 565 C CA . PRO A 1 77 ? -5.943 -5.541 12.692 1.00 92.12 77 PRO A CA 1
ATOM 566 C C . PRO A 1 77 ? -5.112 -5.296 11.429 1.00 92.12 77 PRO A C 1
ATOM 568 O O . PRO A 1 77 ? -3.922 -5.610 11.346 1.00 92.12 77 PRO A O 1
ATOM 571 N N . SER A 1 78 ? -5.743 -4.727 10.403 1.00 93.44 78 SER A N 1
ATOM 572 C CA . SER A 1 78 ? -5.026 -4.389 9.167 1.00 93.44 78 SER A CA 1
ATOM 573 C C . SER A 1 78 ? -3.998 -3.281 9.406 1.00 93.44 78 SER A C 1
ATOM 575 O O . SER A 1 78 ? -4.245 -2.346 10.168 1.00 93.44 78 SER A O 1
ATOM 577 N N . VAL A 1 79 ? -2.902 -3.294 8.640 1.00 92.44 79 VAL A N 1
ATOM 578 C CA . VAL A 1 79 ? -1.878 -2.241 8.710 1.00 92.44 79 VAL A CA 1
ATOM 579 C C . VAL A 1 79 ? -2.436 -0.840 8.421 1.00 92.44 79 VAL A C 1
ATOM 581 O O . VAL A 1 79 ? -1.922 0.137 8.960 1.00 92.44 79 VAL A O 1
ATOM 584 N N . PHE A 1 80 ? -3.483 -0.715 7.609 1.00 95.00 80 PHE A N 1
ATOM 585 C CA . PHE A 1 80 ? -4.091 0.583 7.331 1.00 95.00 80 PHE A CA 1
ATOM 586 C C . PHE A 1 80 ? -4.980 1.037 8.493 1.00 95.00 80 PHE A C 1
ATOM 588 O O . PHE A 1 80 ? -4.967 2.221 8.814 1.00 95.00 80 PHE A O 1
ATOM 595 N N . LEU A 1 81 ? -5.688 0.116 9.165 1.00 96.06 81 LEU A N 1
ATOM 596 C CA . LEU A 1 81 ? -6.494 0.443 10.344 1.00 96.06 81 LEU A CA 1
ATOM 597 C C . LEU A 1 81 ? -5.642 1.128 11.418 1.00 96.06 81 LEU A C 1
ATOM 599 O O . LEU A 1 81 ? -5.952 2.270 11.755 1.00 96.06 81 LEU A O 1
ATOM 603 N N . ASP A 1 82 ? -4.553 0.519 11.917 1.00 94.25 82 ASP A N 1
ATOM 604 C CA . ASP A 1 82 ? -3.799 1.232 12.964 1.00 94.25 82 ASP A CA 1
ATOM 605 C C . ASP A 1 82 ? -3.031 2.453 12.449 1.00 94.25 82 ASP A C 1
ATOM 607 O O . ASP A 1 82 ? -2.804 3.374 13.229 1.00 94.25 82 ASP A O 1
ATOM 611 N N . ALA A 1 83 ? -2.680 2.527 11.158 1.00 94.25 83 ALA A N 1
ATOM 612 C CA . ALA A 1 83 ? -2.131 3.765 10.604 1.00 94.25 83 ALA A CA 1
ATOM 613 C C . ALA A 1 83 ? -3.158 4.901 10.740 1.00 94.25 83 ALA A C 1
ATOM 615 O O . ALA A 1 83 ? -2.833 5.972 11.242 1.00 94.25 83 ALA A O 1
ATOM 616 N N . LEU A 1 84 ? -4.424 4.651 10.398 1.00 96.12 84 LEU A N 1
ATOM 617 C CA . LEU A 1 84 ? -5.504 5.635 10.503 1.00 96.12 84 LEU A CA 1
ATOM 618 C C . LEU A 1 84 ? -5.908 5.945 11.956 1.00 96.12 84 LEU A C 1
ATOM 620 O O . LEU A 1 84 ? -6.261 7.090 12.264 1.00 96.12 84 LEU A O 1
ATOM 624 N N . IL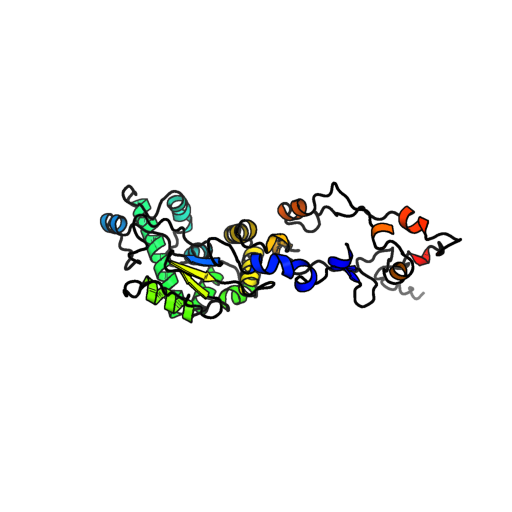E A 1 85 ? -5.835 4.957 12.856 1.00 96.06 85 ILE A N 1
ATOM 625 C CA . ILE A 1 85 ? -6.056 5.152 14.300 1.00 96.06 85 ILE A CA 1
ATOM 626 C C . ILE A 1 85 ? -4.949 6.012 14.918 1.00 96.06 85 ILE A C 1
ATOM 628 O O . ILE A 1 85 ? -5.253 6.820 15.792 1.00 96.06 85 ILE A O 1
ATOM 632 N N . SER A 1 86 ? -3.703 5.912 14.445 1.00 93.75 86 SER A N 1
ATOM 633 C CA . SER A 1 86 ? -2.581 6.704 14.979 1.00 93.75 86 SER A CA 1
ATOM 634 C C . SER A 1 86 ? -2.797 8.221 14.901 1.00 93.75 86 SER A C 1
ATOM 636 O O . SER A 1 86 ? -2.214 8.976 15.673 1.00 93.75 86 SER A O 1
ATOM 638 N N . ALA A 1 87 ? -3.676 8.668 13.999 1.00 92.94 87 ALA A N 1
ATOM 639 C CA . ALA A 1 87 ? -4.073 10.064 13.842 1.00 92.94 87 ALA A CA 1
ATOM 640 C C . ALA A 1 87 ? -5.353 10.453 14.602 1.00 92.94 87 ALA A C 1
ATOM 642 O O . ALA A 1 87 ? -5.905 11.534 14.358 1.00 92.94 87 ALA A O 1
ATOM 643 N N . ASP A 1 88 ? -5.865 9.596 15.491 1.00 95.44 88 ASP A N 1
ATOM 644 C CA . ASP A 1 88 ? -7.069 9.890 16.265 1.00 95.44 88 ASP A CA 1
ATOM 645 C C . ASP A 1 88 ? -6.829 11.015 17.280 1.00 95.44 88 ASP A C 1
ATOM 647 O O . ASP A 1 88 ? -6.058 10.837 18.224 1.00 95.44 88 ASP A O 1
ATOM 651 N N . PRO A 1 89 ? -7.501 12.180 17.138 1.00 91.00 89 PRO A N 1
ATOM 652 C CA . PRO A 1 89 ? -7.373 13.263 18.110 1.00 91.00 89 PRO A CA 1
ATOM 653 C C . PRO A 1 89 ? -7.837 12.879 19.519 1.00 91.00 89 PRO A C 1
ATOM 655 O O . PRO A 1 89 ? -7.435 13.533 20.479 1.00 91.00 89 PRO A O 1
ATOM 658 N N . GLU A 1 90 ? -8.688 11.861 19.654 1.00 94.56 90 GLU A N 1
ATOM 659 C CA . GLU A 1 90 ? -9.150 11.338 20.942 1.00 94.56 90 GLU A CA 1
ATOM 660 C C . GLU A 1 90 ? -8.260 10.205 21.483 1.00 94.56 90 GLU A C 1
ATOM 662 O O . GLU A 1 90 ? -8.619 9.577 22.482 1.00 94.56 90 GLU A O 1
ATOM 667 N N . TYR A 1 91 ? -7.123 9.925 20.835 1.00 96.19 91 TYR A N 1
ATOM 668 C CA . TYR A 1 91 ? -6.166 8.912 21.273 1.00 96.19 91 TYR A CA 1
ATOM 669 C C . TYR A 1 91 ? -4.698 9.378 21.156 1.00 96.19 91 TYR A C 1
ATOM 671 O O . TYR A 1 91 ? -3.907 8.788 20.417 1.00 96.19 91 TYR A O 1
ATOM 679 N N . PRO A 1 92 ? -4.297 10.433 21.889 1.00 93.69 92 PRO A N 1
ATOM 680 C CA . PRO A 1 92 ? -2.926 10.940 21.845 1.00 93.69 92 PRO A CA 1
ATOM 681 C C . PRO A 1 92 ? -1.879 9.950 22.385 1.00 93.69 92 PRO A C 1
ATOM 683 O O . PRO A 1 92 ? -0.712 10.058 22.021 1.00 93.69 92 PRO A O 1
ATOM 686 N N . GLU A 1 93 ? -2.272 8.985 23.221 1.00 94.56 93 GLU A N 1
ATOM 687 C CA . GLU A 1 93 ? -1.386 7.968 23.808 1.00 94.56 93 GLU A CA 1
ATOM 688 C C . GLU A 1 93 ? -1.099 6.782 22.869 1.00 94.56 93 GLU A C 1
ATOM 690 O O . GLU A 1 93 ? -0.434 5.837 23.278 1.00 94.56 93 GLU A O 1
ATOM 695 N N . PHE A 1 94 ? -1.584 6.798 21.620 1.00 93.50 94 PHE A N 1
ATOM 696 C CA . PHE A 1 94 ? -1.460 5.663 20.694 1.00 93.50 94 PHE A CA 1
ATOM 697 C C . PHE A 1 94 ? -0.022 5.146 20.543 1.00 93.50 94 PHE A C 1
ATOM 699 O O . PHE A 1 94 ? 0.192 3.938 20.486 1.00 93.50 94 PHE A O 1
ATOM 706 N N . ALA A 1 95 ? 0.962 6.047 20.466 1.00 90.44 95 ALA A N 1
ATOM 707 C CA . ALA A 1 95 ? 2.363 5.665 20.299 1.00 90.44 95 ALA A CA 1
ATOM 708 C C . ALA A 1 95 ? 2.924 4.927 21.526 1.00 90.44 95 ALA A C 1
ATOM 710 O O . ALA A 1 95 ? 3.663 3.962 21.354 1.00 90.44 95 ALA A O 1
ATOM 711 N N . ASP A 1 96 ? 2.544 5.353 22.733 1.00 91.19 96 ASP A N 1
ATOM 712 C CA . ASP A 1 96 ? 2.961 4.714 23.985 1.00 91.19 96 ASP A CA 1
ATOM 713 C C . ASP A 1 96 ? 2.235 3.372 24.164 1.00 91.19 96 ASP A C 1
ATOM 715 O O . ASP A 1 96 ? 2.837 2.354 24.500 1.00 91.19 96 ASP A O 1
ATOM 719 N N . ASP A 1 97 ? 0.936 3.349 23.858 1.00 94.94 97 ASP A N 1
ATOM 720 C CA . ASP A 1 97 ? 0.122 2.143 23.942 1.00 94.94 97 ASP A CA 1
ATOM 721 C C . ASP A 1 97 ? 0.527 1.090 22.904 1.00 94.94 97 ASP A C 1
ATOM 723 O O . ASP A 1 97 ? 0.341 -0.092 23.158 1.00 94.94 97 ASP A O 1
ATOM 727 N N . GLN A 1 98 ? 1.083 1.464 21.746 1.00 90.19 98 GLN A N 1
ATOM 728 C CA . GLN A 1 98 ? 1.489 0.498 20.717 1.00 90.19 98 GLN A CA 1
ATOM 729 C C . GLN A 1 98 ? 2.522 -0.513 21.219 1.00 90.19 98 GLN A C 1
ATOM 731 O O . GLN A 1 98 ? 2.450 -1.676 20.830 1.00 90.19 98 GLN A O 1
ATOM 736 N N . GLU A 1 99 ? 3.461 -0.093 22.067 1.00 88.50 99 GLU A N 1
ATOM 737 C CA . GLU A 1 99 ? 4.443 -1.007 22.656 1.00 88.50 99 GLU A CA 1
ATOM 738 C C . GLU A 1 99 ? 3.736 -2.031 23.550 1.00 88.50 99 GLU A C 1
ATOM 740 O O . GLU A 1 99 ? 3.896 -3.234 23.350 1.00 88.50 99 GLU A O 1
ATOM 745 N N . LEU A 1 100 ? 2.854 -1.555 24.433 1.00 90.44 100 LEU A N 1
ATOM 746 C CA . LEU A 1 100 ? 2.062 -2.394 25.332 1.00 90.44 100 LEU A CA 1
ATOM 747 C C . LEU A 1 100 ? 1.130 -3.354 24.575 1.00 90.44 100 LEU A C 1
ATOM 749 O O . LEU A 1 100 ? 1.056 -4.540 24.879 1.00 90.44 100 LEU A O 1
ATOM 753 N N . LEU A 1 101 ? 0.428 -2.845 23.563 1.00 92.62 101 LEU A N 1
ATOM 754 C CA . LEU A 1 101 ? -0.530 -3.608 22.766 1.00 92.62 101 LEU A CA 1
ATOM 755 C C . LEU A 1 101 ? 0.151 -4.634 21.855 1.00 92.62 101 LEU A C 1
ATOM 757 O O . LEU A 1 101 ? -0.479 -5.620 21.493 1.00 92.62 101 LEU A O 1
ATOM 761 N N . SER A 1 102 ? 1.418 -4.429 21.480 1.00 88.69 102 SER A N 1
ATOM 762 C CA . SER A 1 102 ? 2.147 -5.365 20.612 1.00 88.69 102 SER A CA 1
ATOM 763 C C . SER A 1 102 ? 2.465 -6.709 21.277 1.00 88.69 102 SER A C 1
ATOM 765 O O . SER A 1 102 ? 2.709 -7.691 20.576 1.00 88.69 102 SER A O 1
ATOM 767 N N . GLU A 1 103 ? 2.444 -6.759 22.611 1.00 88.06 103 GLU A N 1
ATOM 768 C CA . GLU A 1 103 ? 2.669 -7.975 23.401 1.00 88.06 103 GLU A CA 1
ATOM 769 C C . GLU A 1 103 ? 1.359 -8.618 23.886 1.00 88.06 103 GLU A C 1
ATOM 771 O O . GLU A 1 103 ? 1.382 -9.719 24.439 1.00 88.06 103 GLU A O 1
ATOM 776 N N . LEU A 1 104 ? 0.223 -7.948 23.670 1.00 91.75 104 LEU A N 1
ATOM 777 C CA . LEU A 1 104 ? -1.075 -8.324 24.214 1.00 91.75 104 LEU A CA 1
ATOM 778 C C . LEU A 1 104 ? -1.949 -9.003 23.155 1.00 91.75 104 LEU A C 1
ATOM 780 O O . LEU A 1 104 ? -2.158 -8.469 22.066 1.00 91.75 104 LEU A O 1
ATOM 784 N N . ASP A 1 105 ? -2.531 -10.149 23.503 1.00 91.75 105 ASP A N 1
ATOM 785 C CA . ASP A 1 105 ? -3.604 -10.750 22.713 1.00 91.75 105 ASP A CA 1
ATOM 786 C C . ASP A 1 105 ? -4.924 -10.049 23.048 1.00 91.75 105 ASP A C 1
ATOM 788 O O . ASP A 1 105 ? -5.498 -10.233 24.120 1.00 91.75 105 ASP A O 1
ATOM 792 N N . LEU A 1 106 ? -5.419 -9.218 22.130 1.00 92.75 106 LEU A N 1
ATOM 793 C CA . LEU A 1 106 ? -6.683 -8.511 22.337 1.00 92.75 106 LEU A CA 1
ATOM 794 C C . LEU A 1 106 ? -7.878 -9.462 22.454 1.00 92.75 106 LEU A C 1
ATOM 796 O O . LEU A 1 106 ? -8.874 -9.077 23.066 1.00 92.75 106 LEU A O 1
ATOM 800 N N . SER A 1 107 ? -7.784 -10.677 21.911 1.00 92.00 107 SER A N 1
ATOM 801 C CA . SER A 1 107 ? -8.840 -11.689 21.975 1.00 92.00 107 SER A CA 1
ATOM 802 C C . SER A 1 107 ? -8.850 -12.484 23.287 1.00 92.00 107 SER A C 1
ATOM 804 O O . SER A 1 107 ? -9.815 -13.202 23.531 1.00 92.00 107 SER A O 1
ATOM 806 N N . ASP A 1 108 ? -7.840 -12.330 24.150 1.00 92.69 108 ASP A N 1
ATOM 807 C CA . ASP A 1 108 ? -7.800 -12.907 25.500 1.00 92.69 108 ASP A CA 1
ATOM 808 C C . ASP A 1 108 ? -7.227 -11.888 26.493 1.00 92.69 108 ASP A C 1
ATOM 810 O O . ASP A 1 108 ? -6.021 -11.772 26.713 1.00 92.69 108 ASP A O 1
ATOM 814 N N . LEU A 1 109 ? -8.129 -11.132 27.120 1.00 93.56 109 LEU A N 1
ATOM 815 C CA . LEU A 1 109 ? -7.777 -10.083 28.077 1.00 93.56 109 LEU A CA 1
ATOM 816 C C . LEU A 1 109 ? -8.060 -10.516 29.519 1.00 93.56 109 LEU A C 1
ATOM 818 O O . LEU A 1 109 ? -8.169 -9.664 30.407 1.00 93.56 109 LEU A O 1
ATOM 822 N N . TYR A 1 110 ? -8.201 -11.821 29.776 1.00 92.69 110 TYR A N 1
ATOM 823 C CA . TYR A 1 110 ? -8.593 -12.329 31.090 1.00 92.69 110 TYR A CA 1
ATOM 824 C C . TYR A 1 110 ? -7.588 -11.956 32.191 1.00 92.69 110 TYR A C 1
ATOM 826 O O . TYR A 1 110 ? -8.001 -11.573 33.290 1.00 92.69 110 TYR A O 1
ATOM 834 N N . ASP A 1 111 ? -6.290 -12.047 31.884 1.00 93.69 111 ASP A N 1
ATOM 835 C CA . ASP A 1 111 ? -5.179 -11.756 32.802 1.00 93.69 111 ASP A CA 1
ATOM 836 C C . ASP A 1 111 ? -4.571 -10.353 32.597 1.00 93.69 111 ASP A C 1
ATOM 838 O O . ASP A 1 111 ? -3.569 -10.016 33.234 1.00 93.69 111 ASP A O 1
ATOM 842 N N . ALA A 1 112 ? -5.179 -9.521 31.743 1.00 95.25 112 ALA A N 1
ATOM 843 C CA . ALA A 1 112 ? -4.695 -8.174 31.467 1.00 95.25 112 ALA A CA 1
ATOM 844 C C . ALA A 1 112 ? -4.725 -7.293 32.729 1.00 95.25 112 ALA A C 1
ATOM 846 O O . ALA A 1 112 ? -5.692 -7.268 33.499 1.00 95.25 112 ALA A O 1
ATOM 847 N N . THR A 1 113 ? -3.664 -6.520 32.927 1.00 96.06 113 THR A N 1
ATOM 848 C CA . THR A 1 113 ? -3.575 -5.484 33.956 1.00 96.06 113 THR A CA 1
ATOM 849 C C . THR A 1 113 ? -4.563 -4.345 33.691 1.00 96.06 113 THR A C 1
ATOM 851 O O . THR A 1 113 ? -5.032 -4.130 32.573 1.00 96.06 113 THR A O 1
ATOM 854 N N . ASP A 1 114 ? -4.843 -3.535 34.717 1.00 95.44 114 ASP A N 1
ATOM 855 C CA . ASP A 1 114 ? -5.686 -2.338 34.574 1.00 95.44 114 ASP A CA 1
ATOM 856 C C . ASP A 1 114 ? -5.153 -1.356 33.512 1.00 95.44 114 ASP A C 1
ATOM 858 O O . ASP A 1 114 ? -5.930 -0.607 32.916 1.00 95.44 114 ASP A O 1
ATOM 862 N N . GLU A 1 115 ? -3.836 -1.316 33.303 1.00 95.25 115 GLU A N 1
ATOM 863 C CA . GLU A 1 115 ? -3.188 -0.469 32.301 1.00 95.25 115 GLU A CA 1
ATOM 864 C C . GLU A 1 115 ? -3.404 -1.021 30.887 1.00 95.25 115 GLU A C 1
ATOM 866 O O . GLU A 1 115 ? -3.911 -0.296 30.027 1.00 95.25 115 GLU A O 1
ATOM 871 N N . GLU A 1 116 ? -3.146 -2.315 30.687 1.00 96.50 116 GLU A N 1
ATOM 872 C CA . GLU A 1 116 ? -3.388 -3.036 29.428 1.00 96.50 116 GLU A CA 1
ATOM 873 C C . GLU A 1 116 ? -4.861 -2.976 29.019 1.00 96.50 116 GLU A C 1
ATOM 875 O O . GLU A 1 116 ? -5.178 -2.595 27.892 1.00 96.50 116 GLU A O 1
ATOM 880 N N . ALA A 1 117 ? -5.787 -3.231 29.948 1.00 96.69 117 ALA A N 1
ATOM 881 C CA . ALA A 1 117 ? -7.221 -3.145 29.679 1.00 96.69 117 ALA A CA 1
ATOM 882 C C . ALA A 1 117 ? -7.653 -1.725 29.263 1.00 96.69 117 ALA A C 1
ATOM 884 O O . ALA A 1 117 ? -8.528 -1.544 28.410 1.00 96.69 117 ALA A O 1
ATOM 885 N N . ARG A 1 118 ? -7.042 -0.677 29.833 1.00 96.12 118 ARG A N 1
ATOM 886 C CA . ARG A 1 118 ? -7.328 0.715 29.442 1.00 96.12 118 ARG A CA 1
ATOM 887 C C . ARG A 1 118 ? -6.758 1.057 28.072 1.00 96.12 118 ARG A C 1
ATOM 889 O O . ARG A 1 118 ? -7.462 1.733 27.316 1.00 96.12 118 ARG A O 1
ATOM 896 N N . ALA A 1 119 ? -5.543 0.606 27.765 1.00 97.19 119 ALA A N 1
ATOM 897 C CA . ALA A 1 119 ? -4.916 0.772 26.456 1.00 97.19 119 ALA A CA 1
ATOM 898 C C . ALA A 1 119 ? -5.731 0.060 25.368 1.00 97.19 119 ALA A C 1
ATOM 900 O O . ALA A 1 119 ? -6.176 0.703 24.415 1.00 97.19 119 ALA A O 1
ATOM 901 N N . ALA A 1 120 ? -6.069 -1.215 25.583 1.00 96.75 120 ALA A N 1
ATOM 902 C CA . ALA A 1 120 ? -6.938 -1.988 24.699 1.00 96.75 120 ALA A CA 1
ATOM 903 C C . ALA A 1 120 ? -8.285 -1.279 24.502 1.00 96.75 120 ALA A C 1
ATOM 905 O O . ALA A 1 120 ? -8.736 -1.063 23.378 1.00 96.75 120 ALA A O 1
ATOM 906 N N . GLY A 1 121 ? -8.895 -0.783 25.581 1.00 96.81 121 GLY A N 1
ATOM 907 C CA . GLY A 1 121 ? -10.126 -0.008 25.485 1.00 96.81 121 GLY A CA 1
ATOM 908 C C . GLY A 1 121 ? -10.009 1.282 24.668 1.00 96.81 121 GLY A C 1
ATOM 909 O O . GLY A 1 121 ? -10.955 1.638 23.962 1.00 96.81 121 GLY A O 1
ATOM 910 N N . ARG A 1 122 ? -8.888 2.016 24.759 1.00 97.50 122 ARG A N 1
ATOM 911 C CA . ARG A 1 122 ? -8.648 3.213 23.930 1.00 97.50 122 ARG A CA 1
ATOM 912 C C . ARG A 1 122 ? -8.534 2.832 22.459 1.00 97.50 122 ARG A C 1
ATOM 914 O O . ARG A 1 122 ? -9.236 3.435 21.647 1.00 97.50 122 ARG A O 1
ATOM 921 N N . TYR A 1 123 ? -7.753 1.799 22.151 1.00 97.19 123 TYR A N 1
ATOM 922 C CA . TYR A 1 123 ? -7.598 1.273 20.798 1.00 97.19 123 TYR A CA 1
ATOM 923 C C . TYR A 1 123 ? -8.943 0.854 20.187 1.00 97.19 123 TYR A C 1
ATOM 925 O O . TYR A 1 123 ? -9.310 1.328 19.113 1.00 97.19 123 TYR A O 1
ATOM 933 N N . VAL A 1 124 ? -9.738 0.051 20.899 1.00 96.12 124 VAL A N 1
ATOM 934 C CA . VAL A 1 124 ? -11.036 -0.453 20.412 1.00 96.12 124 VAL A CA 1
ATOM 935 C C . VAL A 1 124 ? -12.030 0.689 20.179 1.00 96.12 124 VAL A C 1
ATOM 937 O O . VAL A 1 124 ? -12.714 0.731 19.151 1.00 96.12 124 VAL A O 1
ATOM 940 N N . ARG A 1 125 ? -12.080 1.679 21.083 1.00 97.12 125 ARG A N 1
ATOM 941 C CA . ARG A 1 125 ? -12.903 2.885 20.882 1.00 97.12 125 ARG A CA 1
ATOM 942 C C . ARG A 1 125 ? -12.452 3.692 19.667 1.00 97.12 125 ARG A C 1
ATOM 944 O O . ARG A 1 125 ? -13.311 4.187 18.937 1.00 97.12 125 ARG A O 1
ATOM 951 N N . ALA A 1 126 ? -11.146 3.816 19.448 1.00 97.56 126 ALA A N 1
ATOM 952 C CA . ALA A 1 126 ? -10.591 4.531 18.306 1.00 97.56 126 ALA A CA 1
ATOM 953 C C . ALA A 1 126 ? -10.888 3.814 16.982 1.00 97.56 126 ALA A C 1
ATOM 955 O O . ALA A 1 126 ? -11.364 4.450 16.043 1.00 97.56 126 ALA A O 1
ATOM 956 N N . ALA A 1 127 ? -10.733 2.486 16.933 1.00 96.81 127 ALA A N 1
ATOM 957 C CA . ALA A 1 127 ? -11.122 1.667 15.785 1.00 96.81 127 ALA A CA 1
ATOM 958 C C . ALA A 1 127 ? -12.609 1.848 15.448 1.00 96.81 127 ALA A C 1
ATOM 960 O O . ALA A 1 127 ? -12.973 2.137 14.308 1.00 96.81 127 ALA A O 1
ATOM 961 N N . ARG A 1 128 ? -13.481 1.769 16.460 1.00 96.38 128 ARG A N 1
ATOM 962 C CA . ARG A 1 128 ? -14.923 1.977 16.287 1.00 96.38 128 ARG A CA 1
ATOM 963 C C . ARG A 1 128 ? -15.260 3.396 15.815 1.00 96.38 128 ARG A C 1
ATOM 965 O O . ARG A 1 128 ? -16.103 3.548 14.932 1.00 96.38 128 ARG A O 1
ATOM 972 N N . ARG A 1 129 ? -14.644 4.436 16.394 1.00 96.81 129 ARG A N 1
ATOM 973 C CA . ARG A 1 129 ? -14.829 5.831 15.945 1.00 96.81 129 ARG A CA 1
ATOM 974 C C . ARG A 1 129 ? -14.415 5.999 14.494 1.00 96.81 129 ARG A C 1
ATOM 976 O O . ARG A 1 129 ? -15.196 6.542 13.724 1.00 96.81 129 ARG A O 1
ATOM 983 N N . LEU A 1 130 ? -13.244 5.490 14.119 1.00 97.62 130 LEU A N 1
ATOM 984 C CA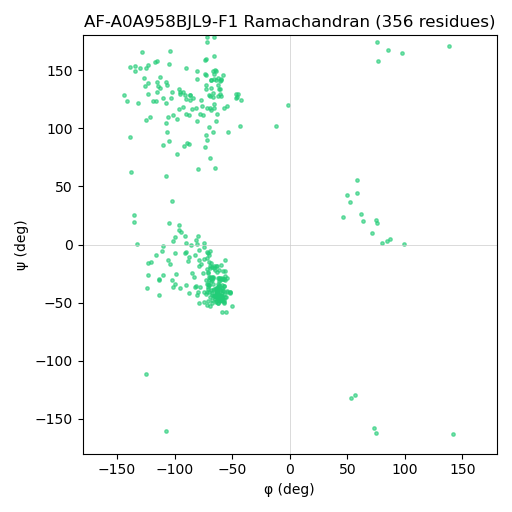 . LEU A 1 130 ? -12.752 5.553 12.749 1.00 97.62 130 LEU A CA 1
ATOM 985 C C . LEU A 1 130 ? -13.741 4.899 11.778 1.00 97.62 130 LEU A C 1
ATOM 987 O O . LEU A 1 130 ? -14.134 5.531 10.804 1.00 97.62 130 LEU A O 1
ATOM 991 N N . MET A 1 131 ? -14.212 3.680 12.064 1.00 96.81 131 MET A N 1
ATOM 992 C CA . MET A 1 131 ? -15.209 3.014 11.215 1.00 96.81 131 MET A CA 1
ATOM 993 C C . MET A 1 131 ? -16.492 3.841 11.068 1.00 96.81 131 MET A C 1
ATOM 995 O O . MET A 1 131 ? -17.033 3.948 9.969 1.00 96.81 131 MET A O 1
ATOM 999 N N . LYS A 1 132 ? -16.952 4.469 12.157 1.00 96.19 132 LYS A N 1
ATOM 1000 C CA . LYS A 1 132 ? -18.123 5.353 12.142 1.00 96.19 132 LYS A CA 1
ATOM 1001 C C . LYS A 1 132 ? -17.893 6.589 11.275 1.00 96.19 132 LYS A C 1
ATOM 1003 O O . LYS A 1 132 ? -18.728 6.907 10.437 1.00 96.19 132 LYS A O 1
ATOM 1008 N N . GLU A 1 133 ? -16.770 7.276 11.471 1.00 96.69 133 GLU A N 1
ATOM 1009 C CA . GLU A 1 133 ? -16.390 8.470 10.709 1.00 96.69 133 GLU A CA 1
ATOM 1010 C C . GLU A 1 133 ? -16.299 8.166 9.212 1.00 96.69 133 GLU A C 1
ATOM 1012 O O . GLU A 1 133 ? -16.820 8.920 8.392 1.00 96.69 133 GLU A O 1
ATOM 1017 N N . LEU A 1 134 ? -15.678 7.039 8.855 1.00 96.75 134 LEU A N 1
ATOM 1018 C CA . LEU A 1 134 ? -15.561 6.594 7.471 1.00 96.75 134 LEU A CA 1
ATOM 1019 C C . LEU A 1 134 ? -16.927 6.244 6.865 1.00 96.75 134 LEU A C 1
ATOM 1021 O O . LEU A 1 134 ? -17.176 6.577 5.712 1.00 96.75 134 LEU A O 1
ATOM 1025 N N . ALA A 1 135 ? -17.836 5.628 7.621 1.00 95.12 135 ALA A N 1
ATOM 1026 C CA . ALA A 1 135 ? -19.189 5.352 7.141 1.00 95.12 135 ALA A CA 1
ATOM 1027 C C . ALA A 1 135 ? -20.050 6.621 6.993 1.00 95.12 135 ALA A C 1
ATOM 1029 O O . ALA A 1 135 ? -20.867 6.703 6.082 1.00 95.12 135 ALA A O 1
ATOM 1030 N N . GLU A 1 136 ? -19.881 7.619 7.865 1.00 95.94 136 GLU A N 1
ATOM 1031 C CA . GLU A 1 136 ? -20.678 8.857 7.848 1.00 95.94 136 GLU A CA 1
ATOM 1032 C C . GLU A 1 136 ? -20.158 9.910 6.858 1.00 95.94 136 GLU A C 1
ATOM 1034 O O . GLU A 1 136 ? -20.925 10.764 6.400 1.00 95.94 136 GLU A O 1
ATOM 1039 N N . HIS A 1 137 ? -18.855 9.903 6.567 1.00 95.69 137 HIS A N 1
ATOM 1040 C CA . HIS A 1 137 ? -18.184 10.974 5.820 1.00 95.69 137 HIS A CA 1
ATOM 1041 C C . HIS A 1 137 ? -17.274 10.473 4.689 1.00 95.69 137 HIS A C 1
ATOM 1043 O O . HIS A 1 137 ? -16.643 11.286 4.003 1.00 95.69 137 HIS A O 1
ATOM 1049 N N . GLY A 1 138 ? -17.188 9.155 4.489 1.00 92.31 138 GLY A N 1
ATOM 1050 C CA . GLY A 1 138 ? -16.507 8.523 3.366 1.00 92.31 138 GLY A CA 1
ATOM 1051 C C . GLY A 1 138 ? -15.061 8.984 3.189 1.00 92.31 138 GLY A C 1
ATOM 1052 O O . GLY A 1 138 ? -14.262 9.062 4.126 1.00 92.31 138 GLY A O 1
ATOM 1053 N N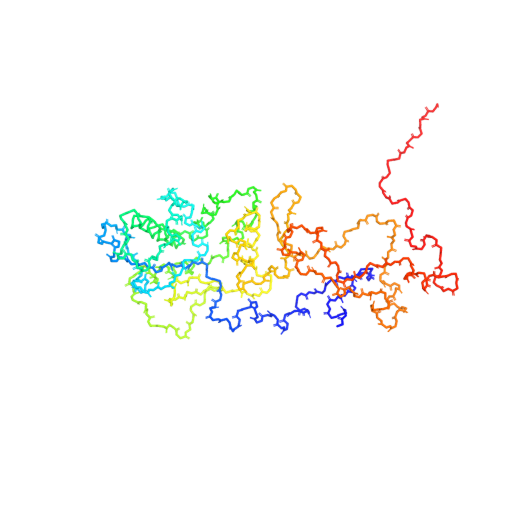 . GLN A 1 139 ? -14.740 9.330 1.946 1.00 92.25 139 GLN A N 1
ATOM 1054 C CA . GLN A 1 139 ? -13.404 9.742 1.515 1.00 92.25 139 GLN A CA 1
ATOM 1055 C C . GLN A 1 139 ? -12.923 11.023 2.207 1.00 92.25 139 GLN A C 1
ATOM 1057 O O . GLN A 1 139 ? -11.723 11.191 2.411 1.00 92.25 139 GLN A O 1
ATOM 1062 N N . GLY A 1 140 ? -13.841 11.910 2.608 1.00 93.62 140 GLY A N 1
ATOM 1063 C CA . GLY A 1 140 ? -13.500 13.142 3.319 1.00 93.62 140 GLY A CA 1
ATOM 1064 C C . GLY A 1 140 ? -12.906 12.868 4.701 1.00 93.62 140 GLY A C 1
ATOM 1065 O O . GLY A 1 140 ? -11.881 13.450 5.049 1.00 93.62 140 GLY A O 1
ATOM 1066 N N . ALA A 1 141 ? -13.496 11.941 5.465 1.00 94.81 141 ALA A N 1
ATOM 1067 C CA . ALA A 1 141 ? -12.920 11.512 6.742 1.00 94.81 141 ALA A CA 1
ATOM 1068 C C . ALA A 1 141 ? -11.569 10.818 6.546 1.00 94.81 141 ALA A C 1
ATOM 1070 O O . ALA A 1 141 ? -10.626 11.107 7.281 1.00 94.81 141 ALA A O 1
ATOM 1071 N N . LEU A 1 142 ? -11.448 9.960 5.529 1.00 95.44 142 LEU A N 1
ATOM 1072 C CA . LEU A 1 142 ? -10.183 9.298 5.217 1.00 95.44 142 LEU A CA 1
ATOM 1073 C C . LEU A 1 142 ? -9.079 10.309 4.880 1.00 95.44 142 LEU A C 1
ATOM 1075 O O . LEU A 1 142 ? -7.995 10.234 5.451 1.00 95.44 142 LEU A O 1
ATOM 1079 N N . LEU A 1 143 ? -9.356 11.283 4.011 1.00 93.94 143 LEU A N 1
ATOM 1080 C CA . LEU A 1 143 ? -8.396 12.327 3.658 1.00 93.94 143 LEU A CA 1
ATOM 1081 C C . LEU A 1 143 ? -7.953 13.122 4.894 1.00 93.94 143 LEU A C 1
ATOM 1083 O O . LEU A 1 143 ? -6.757 13.299 5.096 1.00 93.94 143 LEU A O 1
ATOM 1087 N N . LEU A 1 144 ? -8.887 13.515 5.767 1.00 92.69 144 LEU A N 1
ATOM 1088 C CA . LEU A 1 144 ? -8.566 14.230 7.010 1.00 92.69 144 LEU A CA 1
ATOM 1089 C C . LEU A 1 144 ? -7.690 13.411 7.967 1.00 92.69 144 LEU A C 1
ATOM 1091 O O . LEU A 1 144 ? -6.870 13.984 8.685 1.00 92.69 144 LEU A O 1
ATOM 1095 N N . ARG A 1 145 ? -7.862 12.084 8.007 1.00 93.81 145 ARG A N 1
ATOM 1096 C CA . ARG A 1 145 ? -6.980 11.190 8.769 1.00 93.81 145 ARG A CA 1
ATOM 1097 C C . ARG A 1 145 ? -5.591 11.158 8.144 1.00 93.81 145 ARG A C 1
ATOM 1099 O O . ARG A 1 145 ? -4.615 11.362 8.854 1.00 93.81 145 ARG A O 1
ATOM 1106 N N . LEU A 1 146 ? -5.498 10.989 6.828 1.00 94.56 146 LEU A N 1
ATOM 1107 C CA . LEU A 1 146 ? -4.218 10.941 6.120 1.00 94.56 146 LEU A CA 1
ATOM 1108 C C . LEU A 1 146 ? -3.434 12.260 6.217 1.00 94.56 146 LEU A C 1
ATOM 1110 O O . LEU A 1 146 ? -2.231 12.219 6.445 1.00 94.56 146 LEU A O 1
ATOM 1114 N N . GLU A 1 147 ? -4.093 13.419 6.137 1.00 93.50 147 GLU A N 1
ATOM 1115 C CA . GLU A 1 147 ? -3.461 14.745 6.292 1.00 93.50 147 GLU A CA 1
ATOM 1116 C C . GLU A 1 147 ? -2.917 15.008 7.708 1.00 93.50 147 GLU A C 1
ATOM 1118 O O . GLU A 1 147 ? -2.091 15.899 7.903 1.00 93.50 147 GLU A O 1
ATOM 1123 N N . ARG A 1 148 ? -3.371 14.250 8.714 1.00 92.81 148 ARG A N 1
ATOM 1124 C CA . ARG A 1 148 ? -2.811 14.293 10.075 1.00 92.81 148 ARG A CA 1
ATOM 1125 C C . ARG A 1 148 ? -1.585 13.399 10.235 1.00 92.81 148 ARG A C 1
ATOM 1127 O O . ARG A 1 148 ? -0.785 13.653 11.129 1.00 92.81 148 ARG A O 1
ATOM 1134 N N . ILE A 1 149 ? -1.466 12.363 9.406 1.00 92.50 149 ILE A N 1
ATOM 1135 C CA . ILE A 1 149 ? -0.342 11.417 9.427 1.00 92.50 149 ILE A CA 1
ATOM 1136 C C . ILE A 1 149 ? 0.795 11.941 8.544 1.00 92.50 149 ILE A C 1
ATOM 1138 O O . ILE A 1 149 ? 1.960 11.870 8.928 1.00 92.50 149 ILE A O 1
ATOM 1142 N N . TYR A 1 150 ? 0.462 12.484 7.372 1.00 92.62 150 TYR A N 1
ATOM 1143 C CA . TYR A 1 150 ? 1.426 12.819 6.328 1.00 92.62 150 TYR A CA 1
ATOM 1144 C C . TYR A 1 150 ? 1.351 14.292 5.930 1.00 92.62 150 TYR A C 1
ATOM 1146 O O . TYR A 1 150 ? 0.267 14.843 5.746 1.00 92.62 150 TYR A O 1
ATOM 1154 N N . ASP A 1 151 ? 2.516 14.910 5.718 1.00 89.50 151 ASP A N 1
ATOM 1155 C CA . ASP A 1 151 ? 2.620 16.283 5.220 1.00 89.50 151 ASP A CA 1
ATOM 1156 C C . ASP A 1 151 ? 2.232 16.352 3.728 1.00 89.50 151 ASP A C 1
ATOM 1158 O O . ASP A 1 151 ? 2.945 15.789 2.886 1.00 89.50 151 ASP A O 1
ATOM 1162 N N . PRO A 1 152 ? 1.165 17.082 3.344 1.00 87.94 152 PRO A N 1
ATOM 1163 C CA . PRO A 1 152 ? 0.768 17.226 1.944 1.00 87.94 152 PRO A CA 1
ATOM 1164 C C . PRO A 1 152 ? 1.868 17.769 1.025 1.00 87.94 152 PRO A C 1
ATOM 1166 O O . PRO A 1 152 ? 1.871 17.460 -0.169 1.00 87.94 152 PRO A O 1
ATOM 1169 N N . ALA A 1 153 ? 2.821 18.547 1.551 1.00 86.06 153 ALA A N 1
ATOM 1170 C CA . ALA A 1 153 ? 3.962 19.035 0.779 1.00 86.06 153 ALA A CA 1
ATOM 1171 C C . ALA A 1 153 ? 4.939 17.912 0.391 1.00 86.06 153 ALA A C 1
ATOM 1173 O O . ALA A 1 153 ? 5.589 18.000 -0.653 1.00 86.06 153 ALA A O 1
ATOM 1174 N N . GLN A 1 154 ? 5.026 16.856 1.203 1.00 84.75 154 GLN A N 1
ATOM 1175 C CA . GLN A 1 154 ? 5.896 15.704 0.977 1.00 84.75 154 GLN A CA 1
ATOM 1176 C C . GLN A 1 154 ? 5.279 14.715 -0.018 1.00 84.75 154 GLN A C 1
ATOM 1178 O O . GLN A 1 154 ? 5.962 14.227 -0.918 1.00 84.75 154 GLN A O 1
ATOM 1183 N N . VAL A 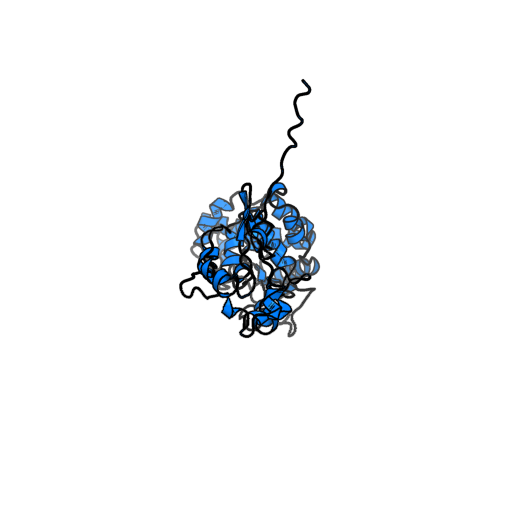1 155 ? 3.983 14.433 0.125 1.00 86.81 155 VAL A N 1
ATOM 1184 C CA . VAL A 1 155 ? 3.324 13.320 -0.583 1.00 86.81 155 VAL A CA 1
ATOM 1185 C C . VAL A 1 155 ? 2.422 13.757 -1.746 1.00 86.81 155 VAL A C 1
ATOM 1187 O O . VAL A 1 155 ? 2.074 12.946 -2.610 1.00 86.81 155 VAL A O 1
ATOM 1190 N N . GLY A 1 156 ? 2.094 15.048 -1.847 1.00 84.81 156 GLY A N 1
ATOM 1191 C CA . GLY A 1 156 ? 1.413 15.638 -2.999 1.00 84.81 156 GLY A CA 1
ATOM 1192 C C . GLY A 1 156 ? 0.074 14.971 -3.330 1.00 84.81 156 GLY A C 1
ATOM 1193 O O . GLY A 1 156 ? -0.785 14.796 -2.470 1.00 84.81 156 GLY A O 1
ATOM 1194 N N . TRP A 1 157 ? -0.123 14.600 -4.602 1.00 82.56 157 TRP A N 1
ATOM 1195 C CA . TRP A 1 157 ? -1.401 14.051 -5.076 1.00 82.56 157 TRP A CA 1
ATOM 1196 C C . TRP A 1 157 ? -1.711 12.645 -4.535 1.00 82.56 157 TRP A C 1
ATOM 1198 O O . TRP A 1 157 ? -2.872 12.238 -4.568 1.00 82.56 157 TRP A O 1
ATOM 1208 N N . SER A 1 158 ? -0.709 11.912 -4.032 1.00 86.50 158 SER A N 1
ATOM 1209 C CA . SER A 1 158 ? -0.891 10.534 -3.552 1.00 86.50 158 SER A CA 1
ATOM 1210 C C . SER A 1 158 ? -1.876 10.440 -2.379 1.00 86.50 158 SER A C 1
ATOM 1212 O O . SER A 1 158 ? -2.608 9.459 -2.299 1.00 86.50 158 SER A O 1
ATOM 1214 N N . LEU A 1 159 ? -2.003 11.492 -1.556 1.00 88.56 159 LEU A N 1
ATOM 1215 C CA . LEU A 1 159 ? -3.038 11.601 -0.514 1.00 88.56 159 LEU A CA 1
ATOM 1216 C C . LEU A 1 159 ? -4.452 11.506 -1.079 1.00 88.56 159 LEU A C 1
ATOM 1218 O O . LEU A 1 159 ? -5.281 10.747 -0.581 1.00 88.56 159 LEU A O 1
ATOM 1222 N N . PHE A 1 160 ? -4.720 12.273 -2.136 1.00 87.75 160 PHE A N 1
ATOM 1223 C CA . PHE A 1 160 ? -6.008 12.242 -2.820 1.00 87.75 160 PHE A CA 1
ATOM 1224 C C . PHE A 1 160 ? -6.202 10.905 -3.530 1.00 87.75 160 PHE A C 1
ATOM 1226 O O . PHE A 1 160 ? -7.273 10.321 -3.449 1.00 87.75 160 PHE A O 1
ATOM 1233 N N . GLY A 1 161 ? -5.160 10.380 -4.181 1.00 87.44 161 GLY A N 1
ATOM 1234 C CA . GLY A 1 161 ? -5.227 9.079 -4.847 1.00 87.44 161 GLY A CA 1
ATOM 1235 C C . GLY A 1 161 ? -5.566 7.927 -3.895 1.00 87.44 161 GLY A C 1
ATOM 1236 O O . GLY A 1 161 ? -6.339 7.042 -4.264 1.00 87.44 161 GLY A O 1
ATOM 1237 N N . ALA A 1 162 ? -5.011 7.954 -2.680 1.00 89.75 162 ALA A N 1
ATOM 1238 C CA . ALA A 1 162 ? -5.223 6.944 -1.649 1.00 89.75 162 ALA A CA 1
ATOM 1239 C C . ALA A 1 162 ? -6.646 6.979 -1.062 1.00 89.75 162 ALA A C 1
ATOM 1241 O O . ALA A 1 162 ? -7.156 5.938 -0.644 1.00 89.75 162 ALA A O 1
ATOM 1242 N N . SER A 1 163 ? -7.306 8.145 -1.061 1.00 89.19 163 SER A N 1
ATOM 1243 C CA . SER A 1 163 ? -8.666 8.309 -0.530 1.00 89.19 163 SER A CA 1
ATOM 1244 C C . SER A 1 163 ? -9.775 8.212 -1.587 1.00 89.19 163 SER A C 1
ATOM 1246 O O . SER A 1 163 ? -10.809 7.603 -1.320 1.00 89.19 163 SER A O 1
ATOM 1248 N N . ASP A 1 164 ? -9.555 8.725 -2.800 1.00 86.00 164 ASP A N 1
ATOM 1249 C CA . ASP A 1 164 ? -10.547 8.853 -3.890 1.00 86.00 164 ASP A CA 1
ATOM 1250 C C . ASP A 1 164 ? -11.083 7.511 -4.422 1.00 86.00 164 ASP A C 1
ATOM 1252 O O . ASP A 1 164 ? -12.137 7.442 -5.054 1.00 86.00 164 ASP A O 1
ATOM 1256 N N . ARG A 1 165 ? -10.377 6.409 -4.153 1.00 84.06 165 ARG A N 1
ATOM 1257 C CA . ARG A 1 165 ? -10.748 5.064 -4.623 1.00 84.06 165 ARG A CA 1
ATOM 1258 C C . ARG A 1 165 ? -11.415 4.187 -3.568 1.00 84.06 165 ARG A C 1
ATOM 1260 O O . ARG A 1 165 ? -11.738 3.032 -3.850 1.00 84.06 165 ARG A O 1
ATOM 1267 N N . VAL A 1 166 ? -11.657 4.723 -2.372 1.00 89.12 166 VAL A N 1
ATOM 1268 C CA . VAL A 1 166 ? -12.384 4.002 -1.323 1.00 89.12 166 VAL A CA 1
ATOM 1269 C C . VAL A 1 166 ? -13.888 4.159 -1.524 1.00 89.12 166 VAL A C 1
ATOM 1271 O O . VAL A 1 166 ? -14.401 5.272 -1.639 1.00 89.12 166 VAL A O 1
ATOM 1274 N N . SER A 1 167 ? -14.593 3.027 -1.586 1.00 90.44 167 SER A N 1
ATOM 1275 C CA . SER A 1 167 ? -16.039 2.977 -1.813 1.00 90.44 167 SER A CA 1
ATOM 1276 C C . SER A 1 167 ? -16.812 3.369 -0.552 1.00 90.44 167 SER A C 1
ATOM 1278 O O . SER A 1 167 ? -16.855 2.615 0.419 1.00 90.44 167 SER A O 1
ATOM 1280 N N . GLU A 1 168 ? -17.482 4.524 -0.579 1.00 89.31 168 GLU A N 1
ATOM 1281 C CA . GLU A 1 168 ? -18.365 4.979 0.509 1.00 89.31 168 GLU A CA 1
ATOM 1282 C C . GLU A 1 168 ? -19.492 3.973 0.783 1.00 89.31 168 GLU A C 1
ATOM 1284 O O . GLU A 1 168 ? -19.788 3.658 1.932 1.00 89.31 168 GLU A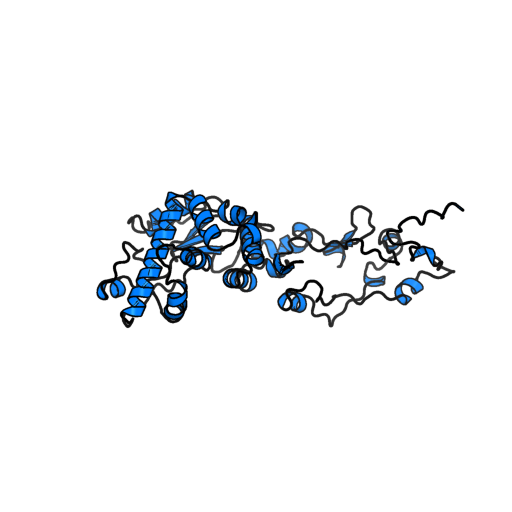 O 1
ATOM 1289 N N . ALA A 1 169 ? -20.059 3.377 -0.271 1.00 88.31 169 ALA A N 1
ATOM 1290 C CA . ALA A 1 169 ? -21.073 2.336 -0.131 1.00 88.31 169 ALA A CA 1
ATOM 1291 C C . ALA A 1 169 ? -20.533 1.090 0.591 1.00 88.31 169 ALA A C 1
ATOM 1293 O O . ALA A 1 169 ? -21.261 0.478 1.371 1.00 88.31 169 ALA A O 1
ATOM 1294 N N . ALA A 1 170 ? -19.271 0.718 0.351 1.00 90.75 170 ALA A N 1
ATOM 1295 C CA . ALA A 1 170 ? -18.639 -0.396 1.050 1.00 90.75 170 ALA A CA 1
ATOM 1296 C C . ALA A 1 170 ? -18.358 -0.062 2.524 1.00 90.75 170 ALA A C 1
ATOM 1298 O O . ALA A 1 170 ? -18.578 -0.911 3.382 1.00 90.75 170 ALA A O 1
ATOM 1299 N N . LEU A 1 171 ? -17.946 1.176 2.826 1.00 92.88 171 LEU A N 1
ATOM 1300 C CA . LEU A 1 171 ? -17.749 1.656 4.200 1.00 92.88 171 LEU A CA 1
ATOM 1301 C C . LEU A 1 171 ? -19.060 1.649 5.002 1.00 92.88 171 LEU A C 1
ATOM 1303 O O . LEU A 1 171 ? -19.088 1.135 6.119 1.00 92.88 171 LEU A O 1
ATOM 1307 N N . ILE A 1 172 ? -20.151 2.157 4.418 1.00 91.25 172 ILE A N 1
ATOM 1308 C CA . ILE A 1 172 ? -21.488 2.136 5.033 1.00 91.25 172 ILE A CA 1
ATOM 1309 C C . ILE A 1 172 ? -21.947 0.696 5.265 1.00 91.25 172 ILE A C 1
ATOM 1311 O O . ILE A 1 172 ? -22.394 0.361 6.359 1.00 91.25 172 ILE A O 1
ATOM 1315 N N . ALA A 1 173 ? -21.817 -0.166 4.254 1.00 90.12 173 ALA A N 1
ATOM 1316 C CA . ALA A 1 173 ? -22.234 -1.558 4.363 1.00 90.12 173 ALA A CA 1
ATOM 1317 C C . ALA A 1 173 ? -21.431 -2.319 5.432 1.00 90.12 173 ALA A C 1
ATOM 1319 O O . ALA A 1 173 ? -22.031 -3.041 6.223 1.00 90.12 173 ALA A O 1
ATOM 1320 N N . ALA A 1 174 ? -20.112 -2.109 5.513 1.00 91.06 174 ALA A N 1
ATOM 1321 C CA . ALA A 1 174 ? -19.274 -2.697 6.557 1.00 91.06 174 ALA A CA 1
ATOM 1322 C C . ALA A 1 174 ? -19.695 -2.215 7.954 1.00 91.06 174 ALA A C 1
ATOM 1324 O O . ALA A 1 174 ? -19.854 -3.021 8.868 1.00 91.06 174 ALA A O 1
ATOM 1325 N N . TRP A 1 175 ? -19.949 -0.913 8.122 1.00 93.12 175 TRP A N 1
ATOM 1326 C CA . TRP A 1 175 ? -20.435 -0.364 9.389 1.00 93.12 175 TRP A CA 1
ATOM 1327 C C . TRP A 1 175 ? -21.786 -0.952 9.811 1.00 93.12 175 TRP A C 1
ATOM 1329 O O . TRP A 1 175 ? -21.938 -1.395 10.952 1.00 93.12 175 TRP A O 1
ATOM 1339 N N . ASP A 1 176 ? -22.759 -0.980 8.902 1.00 90.25 176 ASP A N 1
ATOM 1340 C CA . ASP A 1 176 ? -24.097 -1.507 9.174 1.00 90.25 176 ASP A CA 1
ATOM 1341 C C . ASP A 1 176 ? -24.069 -3.005 9.500 1.00 90.25 176 ASP A C 1
ATOM 1343 O O . ASP A 1 176 ? -24.826 -3.465 10.359 1.00 90.25 176 ASP A O 1
ATOM 1347 N N . GLU A 1 177 ? -23.202 -3.768 8.835 1.00 86.94 177 GLU A N 1
ATOM 1348 C CA . GLU A 1 177 ? -23.048 -5.201 9.073 1.00 86.94 177 GLU A CA 1
ATOM 1349 C C . GLU A 1 177 ? -22.385 -5.486 10.424 1.00 86.94 177 GLU A C 1
ATOM 1351 O O . GLU A 1 177 ? -22.899 -6.284 11.205 1.00 86.94 177 GLU A O 1
ATOM 1356 N N . TRP A 1 178 ? -21.277 -4.812 10.731 1.00 89.50 178 TRP A N 1
ATOM 1357 C CA . TRP A 1 178 ? -20.475 -5.112 11.920 1.00 89.50 178 TRP A CA 1
ATOM 1358 C C . TRP A 1 178 ? -21.046 -4.470 13.192 1.00 89.50 178 TRP A C 1
ATOM 1360 O O . TRP A 1 178 ? -21.016 -5.074 14.264 1.00 89.50 178 TRP A O 1
ATOM 1370 N N . PHE A 1 179 ? -21.611 -3.262 13.091 1.00 89.88 179 PHE A N 1
ATOM 1371 C CA . PHE A 1 179 ? -22.063 -2.469 14.243 1.00 89.88 179 PHE A CA 1
ATOM 1372 C C . PHE A 1 179 ? -23.578 -2.209 14.276 1.00 89.88 179 PHE A C 1
ATOM 1374 O O . PHE A 1 179 ? -24.088 -1.715 15.286 1.00 89.88 179 PHE A O 1
ATOM 1381 N N . GLY A 1 180 ? -24.327 -2.544 13.218 1.00 81.69 180 GLY A N 1
ATOM 1382 C CA . GLY A 1 180 ? -25.768 -2.266 13.106 1.00 81.69 180 GLY A CA 1
ATOM 1383 C C . GLY A 1 180 ? -26.698 -3.245 13.837 1.00 81.69 180 GLY A C 1
ATOM 1384 O O . GLY A 1 180 ? -27.919 -3.086 13.780 1.00 81.69 180 GLY A O 1
ATOM 1385 N N . GLY A 1 181 ? -26.163 -4.258 14.528 1.00 65.00 181 GLY A N 1
ATOM 1386 C CA . GLY A 1 181 ? -26.934 -5.152 15.407 1.00 65.00 181 GLY A CA 1
ATOM 1387 C C . GLY A 1 181 ? -27.869 -6.139 14.695 1.00 65.00 181 GLY A C 1
ATOM 1388 O O . GLY A 1 181 ? -28.681 -6.799 15.347 1.00 65.00 181 GLY A O 1
ATOM 1389 N N . LYS A 1 182 ? -27.775 -6.267 13.368 1.00 53.59 182 LYS A N 1
ATOM 1390 C CA . LYS A 1 182 ? -28.380 -7.380 12.631 1.00 53.59 182 LYS A CA 1
ATOM 1391 C C . LYS A 1 182 ? -27.386 -8.535 12.687 1.00 53.59 182 LYS A C 1
ATOM 1393 O O . LYS A 1 182 ? -26.282 -8.385 12.186 1.00 53.59 182 LYS A O 1
ATOM 1398 N N . ALA A 1 183 ? -27.765 -9.653 13.313 1.00 45.19 183 ALA A N 1
ATOM 1399 C CA . ALA A 1 183 ? -26.968 -10.881 13.277 1.00 45.19 183 ALA A CA 1
ATOM 1400 C C . ALA A 1 183 ? -26.533 -11.140 11.832 1.00 45.19 183 ALA A C 1
ATOM 1402 O O . ALA A 1 183 ? -27.403 -11.067 10.956 1.00 45.19 183 ALA A O 1
ATOM 1403 N N . ALA A 1 184 ? -25.234 -11.382 11.612 1.00 47.72 184 ALA A N 1
ATOM 1404 C CA . ALA A 1 184 ? -24.648 -11.644 10.303 1.00 47.72 184 ALA A CA 1
ATOM 1405 C C . ALA A 1 184 ? -25.569 -12.605 9.545 1.00 47.72 184 ALA A C 1
ATOM 1407 O O . ALA A 1 184 ? -25.706 -13.786 9.879 1.00 47.72 184 ALA A O 1
ATOM 1408 N N . MET A 1 185 ? -26.346 -12.054 8.613 1.00 39.50 185 MET A N 1
ATOM 1409 C CA . MET A 1 185 ? -27.378 -12.816 7.938 1.00 39.50 185 MET A CA 1
ATOM 1410 C C . MET A 1 185 ? -26.629 -13.804 7.055 1.00 39.50 185 MET A C 1
ATOM 1412 O O . MET A 1 185 ? -25.837 -13.374 6.227 1.00 39.50 185 MET A O 1
ATOM 1416 N N . ALA A 1 186 ? -26.834 -15.096 7.337 1.00 38.69 186 ALA A N 1
ATOM 1417 C CA . ALA A 1 186 ? -26.301 -16.277 6.662 1.00 38.69 186 ALA A CA 1
ATOM 1418 C C . ALA A 1 186 ? -25.410 -15.998 5.441 1.00 38.69 186 ALA A C 1
ATOM 1420 O O . ALA A 1 186 ? -25.898 -15.452 4.452 1.00 38.69 186 ALA A O 1
ATOM 1421 N N . MET A 1 187 ? -24.156 -16.470 5.529 1.00 39.41 187 MET A N 1
ATOM 1422 C CA . MET A 1 187 ? -23.152 -16.558 4.459 1.00 39.41 187 MET A CA 1
ATOM 1423 C C . MET A 1 187 ? -23.755 -16.308 3.071 1.00 39.41 187 MET A C 1
ATOM 1425 O O . MET A 1 187 ? -24.407 -17.206 2.524 1.00 39.41 187 MET A O 1
ATOM 1429 N N . PRO A 1 188 ? -23.581 -15.119 2.477 1.00 38.34 188 PRO A N 1
ATOM 1430 C CA . PRO A 1 188 ? -24.024 -14.942 1.116 1.00 38.34 188 PRO A CA 1
ATOM 1431 C C . PRO A 1 188 ? -23.162 -15.853 0.231 1.00 38.34 188 PRO A C 1
ATOM 1433 O O . PRO A 1 188 ? -21.941 -15.732 0.175 1.00 38.34 188 PRO A O 1
ATOM 1436 N N . GLU A 1 189 ? -23.813 -16.775 -0.483 1.00 36.25 189 GLU A N 1
ATOM 1437 C CA . GLU A 1 189 ? -23.208 -17.658 -1.500 1.00 36.25 189 GLU A CA 1
ATOM 1438 C C . GLU A 1 189 ? -22.483 -16.857 -2.606 1.00 36.25 189 GLU A C 1
ATOM 1440 O O . GLU A 1 189 ? -21.728 -17.403 -3.408 1.00 36.25 189 GLU A O 1
ATOM 1445 N N . LYS A 1 190 ? -22.725 -15.539 -2.645 1.00 41.66 190 LYS A N 1
ATOM 1446 C CA . LYS A 1 190 ? -22.069 -14.555 -3.495 1.00 41.66 190 LYS A CA 1
ATOM 1447 C C . LYS A 1 190 ? -21.618 -13.353 -2.683 1.00 41.66 190 LYS A C 1
ATOM 1449 O O . LYS A 1 190 ? -22.430 -12.643 -2.100 1.00 41.66 190 LYS A O 1
ATOM 1454 N N . TRP A 1 191 ? -20.321 -13.109 -2.748 1.00 47.94 191 TRP A N 1
ATOM 1455 C CA . TRP A 1 191 ? -19.650 -11.908 -2.284 1.00 47.94 191 TRP A CA 1
ATOM 1456 C C . TRP A 1 191 ? -20.390 -10.633 -2.706 1.00 47.94 191 TRP A C 1
ATOM 1458 O O . TRP A 1 191 ? -20.716 -10.450 -3.882 1.00 47.94 191 TRP A O 1
ATOM 1468 N N . GLY A 1 192 ? -20.648 -9.744 -1.747 1.00 45.88 192 GLY A N 1
ATOM 1469 C CA . GLY A 1 192 ? -21.106 -8.391 -2.038 1.00 45.88 192 GLY A CA 1
ATOM 1470 C C . GLY A 1 192 ? -19.947 -7.588 -2.616 1.00 45.88 192 GLY A C 1
ATOM 1471 O O . GLY A 1 192 ? -19.188 -6.992 -1.866 1.00 45.88 192 GLY A O 1
ATOM 1472 N N . SER A 1 193 ? -19.780 -7.608 -3.938 1.00 52.81 193 SER A N 1
ATOM 1473 C CA . SER A 1 193 ? -18.768 -6.807 -4.626 1.00 52.81 193 SER A CA 1
ATOM 1474 C C . SER A 1 193 ? -19.350 -5.444 -4.999 1.00 52.81 193 SER A C 1
ATOM 1476 O O . SER A 1 193 ? -20.219 -5.366 -5.874 1.00 52.81 193 SER A O 1
ATOM 1478 N N . SER A 1 194 ? -18.874 -4.366 -4.382 1.00 51.47 194 SER A N 1
ATOM 1479 C CA . SER A 1 194 ? -19.192 -2.995 -4.801 1.00 51.47 194 SER A CA 1
ATOM 1480 C C . SER A 1 194 ? -17.953 -2.340 -5.414 1.00 51.47 194 SER A C 1
ATOM 1482 O O . SER A 1 194 ? -17.179 -1.675 -4.738 1.00 51.47 194 SER A O 1
ATOM 1484 N N . GLY A 1 195 ? -17.745 -2.557 -6.717 1.00 62.16 195 GLY A N 1
ATOM 1485 C CA . GLY A 1 195 ? -16.684 -1.878 -7.476 1.00 62.16 195 GLY A CA 1
ATOM 1486 C C . GLY A 1 195 ? -15.275 -2.121 -6.924 1.00 62.16 195 GLY A C 1
ATOM 1487 O O . GLY A 1 195 ? -14.596 -1.168 -6.565 1.00 62.16 195 GLY A O 1
ATOM 1488 N N . GLY A 1 196 ? -14.873 -3.391 -6.801 1.00 82.38 196 GLY A N 1
ATOM 1489 C CA . GLY A 1 196 ? -13.541 -3.765 -6.304 1.00 82.38 196 GLY A CA 1
ATOM 1490 C C . GLY A 1 196 ? -13.432 -3.894 -4.782 1.00 82.38 196 GLY A C 1
ATOM 1491 O O . GLY A 1 196 ? -12.350 -4.149 -4.277 1.00 82.38 196 GLY A O 1
ATOM 1492 N N . TRP A 1 197 ? -14.531 -3.766 -4.034 1.00 88.88 197 TRP A N 1
ATOM 1493 C CA . TRP A 1 197 ? -14.537 -3.915 -2.576 1.00 88.88 197 TRP A CA 1
ATOM 1494 C C . TRP A 1 197 ? -15.343 -5.134 -2.131 1.00 88.88 197 TRP A C 1
ATOM 1496 O O . TRP A 1 197 ? -16.437 -5.375 -2.646 1.00 88.88 197 TRP A O 1
ATOM 1506 N N . LEU A 1 198 ? -14.795 -5.882 -1.174 1.00 87.38 198 LEU A N 1
ATOM 1507 C CA . LEU A 1 198 ? -15.362 -7.089 -0.576 1.00 87.38 198 LEU A CA 1
ATOM 1508 C C . LEU A 1 198 ? -15.481 -6.905 0.937 1.00 87.38 198 LEU A C 1
ATOM 1510 O O . LEU A 1 198 ? -14.499 -6.577 1.592 1.00 87.38 198 LEU A O 1
ATOM 1514 N N . ILE A 1 199 ? -16.656 -7.176 1.500 1.00 87.69 199 ILE A N 1
ATOM 1515 C CA . ILE A 1 199 ? -16.826 -7.317 2.951 1.00 87.69 199 ILE A CA 1
ATOM 1516 C C . ILE A 1 199 ? -16.678 -8.799 3.287 1.00 87.69 199 ILE A C 1
ATOM 1518 O O . ILE A 1 199 ? -17.438 -9.631 2.790 1.00 87.69 199 ILE A O 1
ATOM 1522 N N . ASP A 1 200 ? -15.675 -9.122 4.093 1.00 85.38 200 ASP A N 1
ATOM 1523 C CA . ASP A 1 200 ? -15.390 -10.465 4.573 1.00 85.38 200 ASP A CA 1
ATOM 1524 C C . ASP A 1 200 ? -15.779 -10.572 6.048 1.00 85.38 200 ASP A C 1
ATOM 1526 O O . ASP A 1 200 ? -15.044 -10.172 6.949 1.00 85.38 200 ASP A O 1
ATOM 1530 N N . SER A 1 201 ? -16.975 -11.100 6.298 1.00 81.88 201 SER A N 1
ATOM 1531 C CA . SER A 1 201 ? -17.515 -11.274 7.650 1.00 81.88 201 SER A CA 1
ATOM 1532 C C . SER A 1 201 ? -16.815 -12.387 8.432 1.00 81.88 201 SER A C 1
ATOM 1534 O O . SER A 1 201 ? -17.048 -12.509 9.629 1.00 81.88 201 SER A O 1
ATOM 1536 N N . ARG A 1 202 ? -15.987 -13.222 7.781 1.00 80.00 202 ARG A N 1
ATOM 1537 C CA . ARG A 1 202 ? -15.210 -14.265 8.474 1.00 80.00 202 ARG A CA 1
ATOM 1538 C C . ARG A 1 202 ? -14.148 -13.654 9.366 1.00 80.00 202 ARG A C 1
ATOM 1540 O O . ARG A 1 202 ? -13.788 -14.272 10.360 1.00 80.00 202 ARG A O 1
ATOM 1547 N N . ASP A 1 203 ? -13.640 -12.490 8.968 1.00 85.88 203 ASP A N 1
ATOM 1548 C CA . ASP A 1 203 ? -12.602 -11.783 9.693 1.00 85.88 203 ASP A CA 1
ATOM 1549 C C . ASP A 1 203 ? -12.807 -10.289 9.861 1.00 85.88 203 ASP A C 1
ATOM 1551 O O . ASP A 1 203 ? -11.859 -9.570 10.159 1.00 85.88 203 ASP A O 1
ATOM 1555 N N . PHE A 1 204 ? -14.049 -9.826 9.711 1.00 90.50 204 PHE A N 1
ATOM 1556 C CA . PHE A 1 204 ? -14.414 -8.418 9.863 1.00 90.50 204 PHE A CA 1
ATOM 1557 C C . PHE A 1 204 ? -13.495 -7.497 9.053 1.00 90.50 204 PHE A C 1
ATOM 1559 O O . PHE A 1 204 ? -13.042 -6.453 9.532 1.00 90.50 204 PHE A O 1
ATOM 1566 N N . ALA A 1 205 ? -13.199 -7.921 7.820 1.00 92.00 205 ALA A N 1
ATOM 1567 C CA . ALA A 1 205 ? -12.309 -7.223 6.912 1.00 92.00 205 ALA A CA 1
ATOM 1568 C C . ALA A 1 205 ? -13.077 -6.618 5.736 1.00 92.00 205 ALA A C 1
ATOM 1570 O O . ALA A 1 205 ? -13.763 -7.304 4.983 1.00 92.00 205 ALA A O 1
ATOM 1571 N N . LEU A 1 206 ? -12.905 -5.320 5.520 1.00 92.94 206 LEU A N 1
ATOM 1572 C CA . LEU A 1 206 ? -13.195 -4.659 4.262 1.00 92.94 206 LEU A CA 1
ATOM 1573 C C . LEU A 1 206 ? -11.944 -4.766 3.394 1.00 92.94 206 LEU A C 1
ATOM 1575 O O . LEU A 1 206 ? -10.902 -4.171 3.690 1.00 92.94 206 LEU A O 1
ATOM 1579 N N . ARG A 1 207 ? -12.052 -5.550 2.328 1.00 91.25 207 ARG A N 1
ATOM 1580 C CA . ARG A 1 207 ? -10.951 -5.915 1.448 1.00 91.25 207 ARG A CA 1
ATOM 1581 C C . ARG A 1 207 ? -11.062 -5.208 0.107 1.00 91.25 207 ARG A C 1
ATOM 1583 O O . ARG A 1 207 ? -12.148 -5.107 -0.463 1.00 91.25 207 ARG A O 1
ATOM 1590 N N . TYR A 1 208 ? -9.924 -4.764 -0.404 1.00 90.31 208 TYR A N 1
ATOM 1591 C CA . TYR A 1 208 ? -9.786 -4.277 -1.766 1.00 90.31 208 TYR A CA 1
ATOM 1592 C C . TYR A 1 208 ? -9.346 -5.413 -2.695 1.00 90.31 208 TYR A C 1
ATOM 1594 O O . TYR A 1 208 ? -8.396 -6.138 -2.398 1.00 90.31 208 TYR A O 1
ATOM 1602 N N . LEU A 1 209 ? -10.041 -5.560 -3.817 1.00 86.44 209 LEU A N 1
ATOM 1603 C CA . LEU A 1 209 ? -9.763 -6.511 -4.884 1.00 86.44 209 LEU A CA 1
ATOM 1604 C C . LEU A 1 209 ? -9.068 -5.758 -6.027 1.00 86.44 209 LEU A C 1
ATOM 1606 O O . LEU A 1 209 ? -9.723 -4.935 -6.670 1.00 86.44 209 LEU A O 1
ATOM 1610 N N . PRO A 1 210 ? -7.775 -6.020 -6.288 1.00 84.38 210 PRO A N 1
ATOM 1611 C CA . PRO A 1 210 ? -7.053 -5.358 -7.369 1.00 84.38 210 PRO A CA 1
ATOM 1612 C C . PRO A 1 210 ? -7.684 -5.635 -8.737 1.00 84.38 210 PRO A C 1
ATOM 1614 O O . PRO A 1 210 ? -8.094 -6.761 -9.024 1.00 84.38 210 PRO A O 1
ATOM 1617 N N . GLU A 1 211 ? -7.722 -4.623 -9.603 1.00 82.00 211 GLU A N 1
ATOM 1618 C CA . GLU A 1 211 ? -8.323 -4.734 -10.944 1.00 82.00 211 GLU A CA 1
ATOM 1619 C C . GLU A 1 211 ? -7.334 -5.232 -12.015 1.00 82.00 211 GLU A C 1
ATOM 1621 O O . GLU A 1 211 ? -7.736 -5.558 -13.132 1.00 82.00 211 GLU A O 1
ATOM 1626 N N . GLY A 1 212 ? -6.039 -5.298 -11.686 1.00 82.62 212 GLY A N 1
ATOM 1627 C CA . GLY A 1 212 ? -4.978 -5.791 -12.565 1.00 82.62 212 GLY A CA 1
ATOM 1628 C C . GLY A 1 212 ? -3.674 -5.000 -12.448 1.00 82.62 212 GLY A C 1
ATOM 1629 O O . GLY A 1 212 ? -3.442 -4.261 -11.490 1.00 82.62 212 GLY A O 1
ATOM 1630 N N . HIS A 1 213 ? -2.789 -5.149 -13.437 1.00 87.44 213 HIS A N 1
ATOM 1631 C CA . HIS A 1 213 ? -1.557 -4.363 -13.490 1.00 87.44 213 HIS A CA 1
ATOM 1632 C C . HIS A 1 213 ? -1.854 -2.859 -13.609 1.00 87.44 213 HIS A C 1
ATOM 1634 O O . HIS A 1 213 ? -2.786 -2.433 -14.287 1.00 87.44 213 HIS A O 1
ATOM 1640 N N . ALA A 1 214 ? -1.024 -2.052 -12.947 1.00 87.81 214 ALA A N 1
ATOM 1641 C CA . ALA A 1 214 ? -1.181 -0.606 -12.821 1.00 87.81 214 ALA A CA 1
ATOM 1642 C C . ALA A 1 214 ? -2.459 -0.134 -12.091 1.00 87.81 214 ALA A C 1
ATOM 1644 O O . ALA A 1 214 ? -2.880 1.010 -12.293 1.00 87.81 214 ALA A O 1
ATOM 1645 N N . ASP A 1 215 ? -3.007 -0.976 -11.207 1.00 88.06 215 ASP A N 1
ATOM 1646 C CA . ASP A 1 215 ? -4.122 -0.658 -10.311 1.00 88.06 215 ASP A CA 1
ATOM 1647 C C . ASP A 1 215 ? -3.958 0.705 -9.615 1.00 88.06 215 ASP A C 1
ATOM 1649 O O . ASP A 1 215 ? -2.925 1.009 -9.010 1.00 88.06 215 ASP A O 1
ATOM 1653 N N . GLY A 1 216 ? -4.980 1.556 -9.724 1.00 87.94 216 GLY A N 1
ATOM 1654 C CA . GLY A 1 216 ? -4.901 2.937 -9.255 1.00 87.94 216 GLY A CA 1
ATOM 1655 C C . GLY A 1 216 ? -4.894 3.076 -7.734 1.00 87.94 216 GLY A C 1
ATOM 1656 O O . GLY A 1 216 ? -4.245 3.991 -7.227 1.00 87.94 216 GLY A O 1
ATOM 1657 N N . PHE A 1 217 ? -5.598 2.199 -7.013 1.00 88.81 217 PHE A N 1
ATOM 1658 C CA . PHE A 1 217 ? -5.649 2.235 -5.552 1.00 88.81 217 PHE A CA 1
ATOM 1659 C C . PHE A 1 217 ? -4.306 1.783 -4.987 1.00 88.81 217 PHE A C 1
ATOM 1661 O O . PHE A 1 217 ? -3.678 2.520 -4.225 1.00 88.81 217 PHE A O 1
ATOM 1668 N N . LEU A 1 218 ? -3.808 0.625 -5.431 1.00 89.31 218 LEU A N 1
ATOM 1669 C CA . LEU A 1 218 ? -2.528 0.105 -4.957 1.00 89.31 218 LEU A CA 1
ATOM 1670 C C . LEU A 1 218 ? -1.381 1.055 -5.291 1.00 89.31 218 LEU A C 1
ATOM 1672 O O . LEU A 1 218 ? -0.567 1.336 -4.414 1.00 89.31 218 LEU A O 1
ATOM 1676 N N . ARG A 1 219 ? -1.327 1.600 -6.512 1.00 90.19 219 ARG A N 1
ATOM 1677 C CA . ARG A 1 219 ? -0.279 2.562 -6.886 1.00 90.19 219 ARG A CA 1
ATOM 1678 C C . ARG A 1 219 ? -0.291 3.802 -6.005 1.00 90.19 219 ARG A C 1
ATOM 1680 O O . ARG A 1 219 ? 0.769 4.204 -5.540 1.00 90.19 219 ARG A O 1
ATOM 1687 N N . ALA A 1 220 ? -1.465 4.376 -5.742 1.00 92.19 220 ALA A N 1
ATOM 1688 C CA . ALA A 1 220 ? -1.565 5.565 -4.905 1.00 92.19 220 ALA A CA 1
ATOM 1689 C C . ALA A 1 220 ? -1.097 5.303 -3.466 1.00 92.19 220 ALA A C 1
ATOM 1691 O O . ALA A 1 220 ? -0.367 6.121 -2.912 1.00 92.19 220 ALA A O 1
ATOM 1692 N N . TRP A 1 221 ? -1.446 4.153 -2.882 1.00 92.62 221 TRP A N 1
ATOM 1693 C CA . TRP A 1 221 ? -0.988 3.785 -1.539 1.00 92.62 221 TRP A CA 1
ATOM 1694 C C . TRP A 1 221 ? 0.507 3.451 -1.473 1.00 92.62 221 TRP A C 1
ATOM 1696 O O . TRP A 1 221 ? 1.157 3.793 -0.486 1.00 92.62 221 TRP A O 1
ATOM 1706 N N . HIS A 1 222 ? 1.077 2.843 -2.516 1.00 91.06 222 HIS A N 1
ATOM 1707 C CA . HIS A 1 222 ? 2.526 2.637 -2.614 1.00 91.06 222 HIS A CA 1
ATOM 1708 C C . HIS A 1 222 ? 3.276 3.970 -2.744 1.00 91.06 222 HIS A C 1
ATOM 1710 O O . HIS A 1 222 ? 4.276 4.176 -2.057 1.00 91.06 222 HIS A O 1
ATOM 1716 N N . ASP A 1 223 ? 2.784 4.883 -3.588 1.00 91.69 223 ASP A N 1
ATOM 1717 C CA . ASP A 1 223 ? 3.353 6.225 -3.755 1.00 91.69 223 ASP A CA 1
ATOM 1718 C C . ASP A 1 223 ? 3.260 7.038 -2.462 1.00 91.69 223 ASP A C 1
ATOM 1720 O O . ASP A 1 223 ? 4.222 7.710 -2.096 1.00 91.69 223 ASP A O 1
ATOM 1724 N N . LEU A 1 224 ? 2.133 6.944 -1.747 1.00 92.69 224 LEU A N 1
ATOM 1725 C CA . LEU A 1 224 ? 1.947 7.579 -0.446 1.00 92.69 224 LEU A CA 1
ATOM 1726 C C . LEU A 1 224 ? 2.947 7.030 0.578 1.00 92.69 224 LEU A C 1
ATOM 1728 O O . LEU A 1 224 ? 3.652 7.808 1.216 1.00 92.69 224 LEU A O 1
ATOM 1732 N N . ALA A 1 225 ? 3.049 5.702 0.698 1.00 91.62 225 ALA A N 1
ATOM 1733 C CA . ALA A 1 225 ? 3.953 5.049 1.640 1.00 91.62 225 ALA A CA 1
ATOM 1734 C C . ALA A 1 225 ? 5.427 5.385 1.360 1.00 91.62 225 ALA A C 1
ATOM 1736 O O . ALA A 1 225 ? 6.175 5.692 2.286 1.00 91.62 225 ALA A O 1
ATOM 1737 N N . ALA A 1 226 ? 5.845 5.370 0.090 1.00 90.25 226 ALA A N 1
ATOM 1738 C CA . ALA A 1 226 ? 7.198 5.754 -0.304 1.00 90.25 226 ALA A CA 1
ATOM 1739 C C . ALA A 1 226 ? 7.447 7.250 -0.072 1.00 90.25 226 ALA A C 1
ATOM 1741 O O . ALA A 1 226 ? 8.410 7.619 0.598 1.00 90.25 226 ALA A O 1
ATOM 1742 N N . GLY A 1 227 ? 6.548 8.109 -0.555 1.00 90.12 227 GLY A N 1
ATOM 1743 C CA . GLY A 1 227 ? 6.673 9.556 -0.414 1.00 90.12 227 GLY A CA 1
ATOM 1744 C C . GLY A 1 227 ? 6.786 9.984 1.046 1.00 90.12 227 GLY A C 1
ATOM 1745 O O . GLY A 1 227 ? 7.642 10.805 1.365 1.00 90.12 227 GLY A O 1
ATOM 1746 N N . ALA A 1 228 ? 5.979 9.386 1.929 1.00 89.94 228 ALA A N 1
ATOM 1747 C CA . ALA A 1 228 ? 5.978 9.633 3.371 1.00 89.94 228 ALA A CA 1
ATOM 1748 C C . ALA A 1 228 ? 7.164 9.005 4.123 1.00 89.94 228 ALA A C 1
ATOM 1750 O O . ALA A 1 228 ? 7.375 9.320 5.291 1.00 89.94 228 ALA A O 1
ATOM 1751 N N . ASP A 1 229 ? 7.920 8.114 3.481 1.00 88.62 229 ASP A N 1
ATOM 1752 C CA . ASP A 1 229 ? 8.843 7.184 4.138 1.00 88.62 229 ASP A CA 1
ATOM 1753 C C . ASP A 1 229 ? 8.184 6.357 5.266 1.00 88.62 229 ASP A C 1
ATOM 1755 O O . ASP A 1 229 ? 8.789 6.050 6.298 1.00 88.62 229 ASP A O 1
ATOM 1759 N N . ASP A 1 230 ? 6.918 5.976 5.070 1.00 89.38 230 ASP A N 1
ATOM 1760 C CA . ASP A 1 230 ? 6.157 5.182 6.030 1.00 89.38 230 ASP A CA 1
ATOM 1761 C C . ASP A 1 230 ? 6.661 3.734 6.022 1.00 89.38 230 ASP A C 1
ATOM 1763 O O . ASP A 1 230 ? 6.232 2.888 5.232 1.00 89.38 230 ASP A O 1
ATOM 1767 N N . LYS A 1 231 ? 7.591 3.426 6.929 1.00 86.38 231 LYS A N 1
ATOM 1768 C CA . LYS A 1 231 ? 8.192 2.090 7.041 1.00 86.38 231 LYS A CA 1
ATOM 1769 C C . LYS A 1 231 ? 7.171 0.998 7.342 1.00 86.38 231 LYS A C 1
ATOM 1771 O O . LYS A 1 231 ? 7.404 -0.151 6.968 1.00 86.38 231 LYS A O 1
ATOM 1776 N N . ARG A 1 232 ? 6.065 1.316 8.015 1.00 86.88 232 ARG A N 1
ATOM 1777 C CA . ARG A 1 232 ? 5.012 0.355 8.355 1.00 86.88 232 ARG A CA 1
ATOM 1778 C C . ARG A 1 232 ? 4.281 -0.075 7.082 1.00 86.88 232 ARG A C 1
ATOM 1780 O O . ARG A 1 232 ? 4.234 -1.273 6.795 1.00 86.88 232 ARG A O 1
ATOM 1787 N N . LEU A 1 233 ? 3.790 0.876 6.288 1.00 88.50 233 LEU A N 1
ATOM 1788 C CA . LEU A 1 233 ? 3.124 0.585 5.014 1.00 88.50 233 LEU A CA 1
ATOM 1789 C C . LEU A 1 233 ? 4.101 0.043 3.964 1.00 88.50 233 LEU A C 1
ATOM 1791 O O . LEU A 1 233 ? 3.779 -0.913 3.262 1.00 88.50 233 LEU A O 1
ATOM 1795 N N . LEU A 1 234 ? 5.325 0.572 3.890 1.00 86.06 234 LEU A N 1
ATOM 1796 C CA . LEU A 1 234 ? 6.353 0.044 2.989 1.00 86.06 234 LEU A CA 1
ATOM 1797 C C . LEU A 1 234 ? 6.693 -1.409 3.312 1.00 86.06 234 LEU A C 1
ATOM 1799 O O . LEU A 1 234 ? 6.783 -2.222 2.401 1.00 86.06 234 LEU A O 1
ATOM 1803 N N . ASN A 1 235 ? 6.842 -1.778 4.586 1.00 83.75 235 ASN A N 1
ATOM 1804 C CA . ASN A 1 235 ? 7.070 -3.175 4.951 1.00 83.75 235 ASN A CA 1
ATOM 1805 C C . ASN A 1 235 ? 5.889 -4.064 4.556 1.00 83.75 235 ASN A C 1
ATOM 1807 O O . ASN A 1 235 ? 6.126 -5.178 4.094 1.00 83.75 235 ASN A O 1
ATOM 1811 N N . PHE A 1 236 ? 4.651 -3.583 4.692 1.00 85.50 236 PHE A N 1
ATOM 1812 C CA . PHE A 1 236 ? 3.475 -4.305 4.210 1.00 85.50 236 PHE A CA 1
ATOM 1813 C C . PHE A 1 236 ? 3.533 -4.533 2.693 1.00 85.50 236 PHE A C 1
ATOM 1815 O O . PHE A 1 236 ? 3.372 -5.662 2.244 1.00 85.50 236 PHE A O 1
ATOM 1822 N N . PHE A 1 237 ? 3.858 -3.510 1.904 1.00 80.69 237 PHE A N 1
ATOM 1823 C CA . PHE A 1 237 ? 3.942 -3.619 0.443 1.00 80.69 237 PHE A CA 1
ATOM 1824 C C . PHE A 1 237 ? 5.193 -4.344 -0.081 1.00 80.69 237 PHE A C 1
ATOM 1826 O O . PHE A 1 237 ? 5.197 -4.870 -1.190 1.00 80.69 237 PHE A O 1
ATOM 1833 N N . VAL A 1 238 ? 6.282 -4.365 0.688 1.00 69.75 238 VAL A N 1
ATOM 1834 C CA . VAL A 1 238 ? 7.544 -5.021 0.303 1.00 69.75 238 VAL A CA 1
ATOM 1835 C C . VAL A 1 238 ? 7.582 -6.484 0.746 1.00 69.75 238 VAL A C 1
ATOM 1837 O O . VAL A 1 238 ? 8.183 -7.316 0.065 1.00 69.75 238 VAL A O 1
ATOM 1840 N N . LYS A 1 239 ? 6.983 -6.809 1.898 1.00 64.94 239 LYS A N 1
ATOM 1841 C CA . LYS A 1 239 ? 6.985 -8.166 2.473 1.00 64.94 239 LYS A CA 1
ATOM 1842 C C . LYS A 1 239 ? 5.662 -8.909 2.296 1.00 64.94 239 LYS A C 1
ATOM 1844 O O . LYS A 1 239 ? 5.647 -10.120 2.500 1.00 64.94 239 LYS A O 1
ATOM 1849 N N . GLY A 1 240 ? 4.577 -8.204 1.986 1.00 60.00 240 GLY A N 1
ATOM 1850 C CA . GLY A 1 240 ? 3.251 -8.783 1.805 1.00 60.00 240 GLY A CA 1
ATOM 1851 C C . GLY A 1 240 ? 3.115 -9.598 0.522 1.00 60.00 240 GLY A C 1
ATOM 1852 O O . GLY A 1 240 ? 4.038 -9.723 -0.283 1.00 60.00 240 GLY A O 1
ATOM 1853 N N . GLU A 1 241 ? 1.926 -10.164 0.330 1.00 52.12 241 GLU A N 1
ATOM 1854 C CA . GLU A 1 241 ? 1.585 -10.967 -0.851 1.00 52.12 241 GLU A CA 1
ATOM 1855 C C . GLU A 1 241 ? 1.461 -10.125 -2.136 1.00 52.12 241 GLU A C 1
ATOM 1857 O O . GLU A 1 241 ? 1.496 -10.673 -3.238 1.00 52.12 241 GLU A O 1
ATOM 1862 N N . GLU A 1 242 ? 1.370 -8.798 -2.003 1.00 58.09 242 GLU A N 1
ATOM 1863 C CA . GLU A 1 242 ? 1.341 -7.832 -3.102 1.00 58.09 242 GLU A CA 1
ATOM 1864 C C . GLU A 1 242 ? 2.753 -7.609 -3.666 1.00 58.09 242 GLU A C 1
ATOM 1866 O O . GLU A 1 242 ? 3.640 -7.071 -3.009 1.00 58.09 242 GLU A O 1
ATOM 1871 N N . ARG A 1 243 ? 2.994 -8.045 -4.907 1.00 71.31 243 ARG A N 1
ATOM 1872 C CA . ARG A 1 243 ? 4.351 -8.179 -5.474 1.00 71.31 243 ARG A CA 1
ATOM 1873 C C . ARG A 1 243 ? 4.821 -6.992 -6.315 1.00 71.31 243 ARG A C 1
ATOM 1875 O O . ARG A 1 243 ? 5.794 -7.145 -7.054 1.00 71.31 243 ARG A O 1
ATOM 1882 N N . CYS A 1 244 ? 4.189 -5.819 -6.222 1.00 80.62 244 CYS A N 1
ATOM 1883 C CA . CYS A 1 244 ? 4.532 -4.650 -7.049 1.00 80.62 244 CYS A CA 1
ATOM 1884 C C . CYS A 1 244 ? 6.034 -4.325 -6.991 1.00 80.62 244 CYS A C 1
ATOM 1886 O O . CYS A 1 244 ? 6.673 -4.109 -8.021 1.00 80.62 244 CYS A O 1
ATOM 1888 N N . THR A 1 245 ? 6.619 -4.404 -5.794 1.00 78.81 245 THR A N 1
ATOM 1889 C CA . THR A 1 245 ? 8.037 -4.119 -5.523 1.00 78.81 245 THR A CA 1
ATOM 1890 C C . THR A 1 245 ? 9.013 -5.204 -5.999 1.00 78.81 245 THR A C 1
ATOM 1892 O O . THR A 1 245 ? 10.229 -5.040 -5.915 1.00 78.81 245 THR A O 1
ATOM 1895 N N . THR A 1 246 ? 8.507 -6.309 -6.558 1.00 77.00 246 THR A N 1
ATOM 1896 C CA . THR A 1 246 ? 9.331 -7.293 -7.282 1.00 77.00 246 THR A CA 1
ATOM 1897 C C . THR A 1 246 ? 9.781 -6.747 -8.637 1.00 77.00 246 THR A C 1
ATOM 1899 O O . THR A 1 246 ? 10.855 -7.112 -9.112 1.00 77.00 246 THR A O 1
ATOM 1902 N N . CYS A 1 247 ? 8.972 -5.874 -9.246 1.00 79.88 247 CYS A N 1
ATOM 1903 C CA . CYS A 1 247 ? 9.240 -5.284 -10.559 1.00 79.88 247 CYS A CA 1
ATOM 1904 C C . CYS A 1 247 ? 9.495 -3.772 -10.493 1.00 79.88 247 CYS A C 1
ATOM 1906 O O . CYS A 1 247 ? 10.251 -3.254 -11.309 1.00 79.88 247 CYS A O 1
ATOM 1908 N N . HIS A 1 248 ? 8.891 -3.070 -9.532 1.00 85.62 248 HIS A N 1
ATOM 1909 C CA . HIS A 1 248 ? 9.029 -1.626 -9.354 1.00 85.62 248 HIS A CA 1
ATOM 1910 C C . HIS A 1 248 ? 9.916 -1.315 -8.152 1.00 85.62 248 HIS A C 1
ATOM 1912 O O . HIS A 1 248 ? 9.518 -1.538 -7.010 1.00 85.62 248 HIS A O 1
ATOM 1918 N N . SER A 1 249 ? 11.123 -0.804 -8.398 1.00 82.12 249 SER A N 1
ATOM 1919 C CA . SER A 1 249 ? 12.029 -0.421 -7.315 1.00 82.12 249 SER A CA 1
ATOM 1920 C C . SER A 1 249 ? 11.457 0.740 -6.501 1.00 82.12 249 SER A C 1
ATOM 1922 O O . SER A 1 249 ? 10.718 1.586 -7.014 1.00 82.12 249 SER A O 1
ATOM 1924 N N . VAL A 1 250 ? 11.821 0.768 -5.221 1.00 85.00 250 VAL A N 1
ATOM 1925 C CA . VAL A 1 250 ? 11.620 1.914 -4.338 1.00 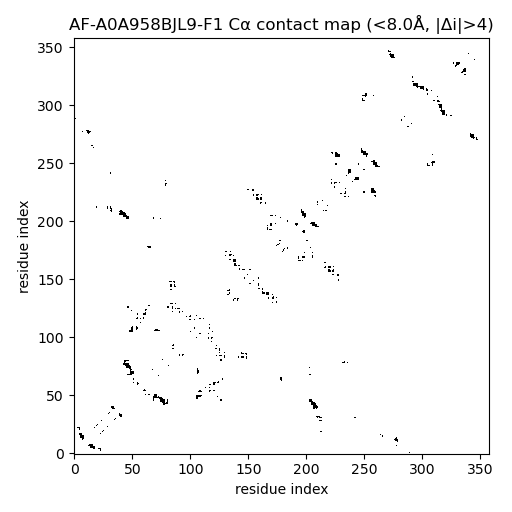85.00 250 VAL A CA 1
ATOM 1926 C C . VAL A 1 250 ? 12.993 2.522 -4.113 1.00 85.00 250 VAL A C 1
ATOM 1928 O O . VAL A 1 250 ? 13.885 1.821 -3.646 1.00 85.00 250 VAL A O 1
ATOM 1931 N N . ASP A 1 251 ? 13.161 3.792 -4.454 1.00 85.12 251 ASP A N 1
ATOM 1932 C CA . ASP A 1 251 ? 14.466 4.446 -4.501 1.00 85.12 251 ASP A CA 1
ATOM 1933 C C . ASP A 1 251 ? 14.429 5.827 -3.838 1.00 85.12 251 ASP A C 1
ATOM 1935 O O . ASP A 1 251 ? 13.385 6.479 -3.781 1.00 85.12 251 ASP A O 1
ATOM 1939 N N . LEU A 1 252 ? 15.576 6.283 -3.338 1.00 84.94 252 LEU A N 1
ATOM 1940 C CA . LEU A 1 252 ? 15.765 7.631 -2.810 1.00 84.94 252 LEU A CA 1
ATOM 1941 C C . LEU A 1 252 ? 15.639 8.667 -3.928 1.00 84.94 252 LEU A C 1
ATOM 1943 O O . LEU A 1 252 ? 16.293 8.579 -4.967 1.00 84.94 252 LEU A O 1
ATOM 1947 N N . LYS A 1 253 ? 14.821 9.689 -3.688 1.00 82.94 253 LYS A N 1
ATOM 1948 C CA . LYS A 1 253 ? 14.641 10.817 -4.601 1.00 82.94 253 LYS A CA 1
ATOM 1949 C C . LYS A 1 253 ? 15.770 11.840 -4.445 1.00 82.94 253 LYS A C 1
ATOM 1951 O O . LYS A 1 253 ? 16.270 12.080 -3.342 1.00 82.94 253 LYS A O 1
ATOM 1956 N N . GLU A 1 254 ? 16.116 12.528 -5.535 1.00 71.31 254 GLU A N 1
ATOM 1957 C CA . GLU A 1 254 ? 16.938 13.742 -5.467 1.00 71.31 254 GLU A CA 1
ATOM 1958 C C . GLU A 1 254 ? 16.266 14.793 -4.562 1.00 71.31 254 GLU A C 1
ATOM 1960 O O . GLU A 1 254 ? 15.160 15.261 -4.837 1.00 71.31 254 GLU A O 1
ATOM 1965 N N . GLY A 1 255 ? 16.936 15.156 -3.465 1.00 68.69 255 GLY A N 1
ATOM 1966 C CA . GLY A 1 255 ? 16.397 16.061 -2.441 1.00 68.69 255 GLY A CA 1
ATOM 1967 C C . GLY A 1 255 ? 15.816 15.373 -1.198 1.00 68.69 255 GLY A C 1
ATOM 1968 O O . GLY A 1 255 ? 15.397 16.077 -0.282 1.00 68.69 255 GLY A O 1
ATOM 1969 N N . GLY A 1 256 ? 15.854 14.037 -1.125 1.00 75.44 256 GLY A N 1
ATOM 1970 C CA . GLY A 1 256 ? 15.375 13.247 0.016 1.00 75.44 256 GLY A CA 1
ATOM 1971 C C . GLY A 1 256 ? 13.959 12.686 -0.172 1.00 75.44 256 GLY A C 1
ATOM 1972 O O . GLY A 1 256 ? 13.217 13.117 -1.054 1.00 75.44 256 GLY A O 1
ATOM 1973 N N . GLY A 1 257 ? 13.594 11.709 0.667 1.00 79.31 257 GLY A N 1
ATOM 1974 C CA . GLY A 1 257 ? 12.361 10.916 0.539 1.00 79.31 257 GLY A CA 1
ATOM 1975 C C . GLY A 1 257 ? 12.513 9.718 -0.406 1.00 79.31 257 GLY A C 1
ATOM 1976 O O . GLY A 1 257 ? 13.508 9.619 -1.128 1.00 79.31 257 GLY A O 1
ATOM 1977 N N . LEU A 1 258 ? 11.546 8.794 -0.391 1.00 87.50 258 LEU A N 1
ATOM 1978 C CA . LEU A 1 258 ? 11.513 7.641 -1.298 1.00 87.50 258 LEU A CA 1
ATOM 1979 C C . LEU A 1 258 ? 10.469 7.842 -2.406 1.00 87.50 258 LEU A C 1
ATOM 1981 O O . LEU A 1 258 ? 9.488 8.565 -2.241 1.00 87.50 258 LEU A O 1
ATOM 1985 N N . GLN A 1 259 ? 10.668 7.176 -3.540 1.00 87.88 259 GLN A N 1
ATOM 1986 C CA . GLN A 1 259 ? 9.714 7.114 -4.646 1.00 87.88 259 GLN A CA 1
ATOM 1987 C C . GLN A 1 259 ? 9.642 5.702 -5.224 1.00 87.88 259 GLN A C 1
ATOM 1989 O O . GLN A 1 259 ? 10.626 4.965 -5.193 1.00 87.88 259 GLN A O 1
ATOM 1994 N N . VAL A 1 260 ? 8.496 5.344 -5.801 1.00 88.06 260 VAL A N 1
ATOM 1995 C CA . VAL A 1 260 ? 8.341 4.094 -6.552 1.00 88.06 260 VAL A CA 1
ATOM 1996 C C . VAL A 1 260 ? 8.562 4.351 -8.040 1.00 88.06 260 VAL A C 1
ATOM 1998 O O . VAL A 1 260 ? 7.947 5.240 -8.634 1.00 88.06 260 VAL A O 1
ATOM 2001 N N . ASN A 1 261 ? 9.413 3.550 -8.680 1.00 86.81 261 ASN A N 1
ATOM 2002 C CA . ASN A 1 261 ? 9.686 3.674 -10.109 1.00 86.81 261 ASN A CA 1
ATOM 2003 C C . ASN A 1 261 ? 8.712 2.821 -10.929 1.00 86.81 261 ASN A C 1
ATOM 2005 O O . ASN A 1 261 ? 8.976 1.675 -11.300 1.00 86.81 261 ASN A O 1
ATOM 2009 N N . TRP A 1 262 ? 7.562 3.412 -11.259 1.00 87.62 262 TRP A N 1
ATOM 2010 C CA . TRP A 1 262 ? 6.541 2.781 -12.109 1.00 87.62 262 TRP A CA 1
ATOM 2011 C C . TRP A 1 262 ? 6.960 2.609 -13.570 1.00 87.62 262 TRP A C 1
ATOM 2013 O O . TRP A 1 262 ? 6.314 1.888 -14.328 1.00 87.62 262 TRP A O 1
ATOM 2023 N N . ARG A 1 263 ? 8.016 3.305 -13.988 1.00 82.19 263 ARG A N 1
ATOM 2024 C CA . ARG A 1 263 ? 8.578 3.230 -15.333 1.00 82.19 263 ARG A CA 1
ATOM 2025 C C . ARG A 1 263 ? 10.056 2.914 -15.213 1.00 82.19 263 ARG A C 1
ATOM 2027 O O . ARG A 1 263 ? 10.739 3.523 -14.397 1.00 82.19 263 ARG A O 1
ATOM 2034 N N . GLY A 1 264 ? 10.532 1.999 -16.053 1.00 69.56 264 GLY A N 1
ATOM 2035 C CA . GLY A 1 264 ? 11.964 1.821 -16.237 1.00 69.56 264 GLY A CA 1
ATOM 2036 C C . GLY A 1 264 ? 12.583 3.123 -16.735 1.00 69.56 264 GLY A C 1
ATOM 2037 O O . GLY A 1 264 ? 11.969 3.848 -17.526 1.00 69.56 264 GLY A O 1
ATOM 2038 N N . GLU A 1 265 ? 13.784 3.423 -16.260 1.00 61.59 265 GLU A N 1
ATOM 2039 C CA . GLU A 1 265 ? 14.531 4.575 -16.735 1.00 61.59 265 GLU A CA 1
ATOM 2040 C C . GLU A 1 265 ? 14.836 4.376 -18.225 1.00 61.59 265 GLU A C 1
ATOM 2042 O O . GLU A 1 265 ? 15.560 3.462 -18.628 1.00 61.59 265 GLU A O 1
ATOM 2047 N N . ALA A 1 266 ? 14.228 5.207 -19.076 1.00 53.44 266 ALA A N 1
ATOM 2048 C CA . ALA A 1 266 ? 14.726 5.363 -20.431 1.00 53.44 266 ALA A CA 1
ATOM 2049 C C . ALA A 1 266 ? 16.151 5.887 -20.290 1.00 53.44 266 ALA A C 1
ATOM 2051 O O . ALA A 1 266 ? 16.347 6.806 -19.499 1.00 53.44 266 ALA A O 1
ATOM 2052 N N . GLN A 1 267 ? 17.119 5.331 -21.028 1.00 53.72 267 GLN A N 1
ATOM 2053 C CA . GLN A 1 267 ? 18.453 5.925 -21.103 1.00 53.72 267 GLN A CA 1
ATOM 2054 C C . GLN A 1 267 ? 18.274 7.380 -21.529 1.00 53.72 267 GLN A C 1
ATOM 2056 O O . GLN A 1 267 ? 18.066 7.688 -22.704 1.00 53.72 267 GLN A O 1
ATOM 2061 N N . THR A 1 268 ? 18.261 8.280 -20.550 1.00 46.38 268 THR A N 1
ATOM 2062 C CA . THR A 1 268 ? 18.272 9.698 -20.825 1.00 46.38 268 THR A CA 1
ATOM 2063 C C . THR A 1 268 ? 19.600 9.941 -21.503 1.00 46.38 268 THR A C 1
ATOM 2065 O O . THR A 1 268 ? 20.593 9.275 -21.210 1.00 46.38 268 THR A O 1
ATOM 2068 N N . ALA A 1 269 ? 19.584 10.821 -22.497 1.00 47.00 269 ALA A N 1
ATOM 2069 C CA . ALA A 1 269 ? 20.726 11.159 -23.321 1.00 47.00 269 ALA A CA 1
ATOM 2070 C C . ALA A 1 269 ? 21.821 11.843 -22.483 1.00 47.00 269 ALA A C 1
ATOM 2072 O O . ALA A 1 269 ? 22.130 13.021 -22.684 1.00 47.00 269 ALA A O 1
ATOM 2073 N N . ALA A 1 270 ? 22.426 11.109 -21.544 1.00 48.75 270 ALA A N 1
ATOM 2074 C CA . ALA A 1 270 ? 23.746 11.391 -21.046 1.00 48.75 270 ALA A CA 1
ATOM 2075 C C . ALA A 1 270 ? 24.584 11.645 -22.293 1.00 48.75 270 ALA A C 1
ATOM 2077 O O . ALA A 1 270 ? 24.506 10.920 -23.287 1.00 48.75 270 ALA A O 1
ATOM 2078 N N . ARG A 1 271 ? 25.245 12.800 -22.301 1.00 59.31 271 ARG A N 1
ATOM 2079 C CA . ARG A 1 271 ? 25.955 13.352 -23.453 1.00 59.31 271 ARG A CA 1
ATOM 2080 C C . ARG A 1 271 ? 27.176 12.480 -23.725 1.00 59.31 271 ARG A C 1
ATOM 2082 O O . ARG A 1 271 ? 28.300 12.846 -23.397 1.00 59.31 271 ARG A O 1
ATOM 2089 N N . GLU A 1 272 ? 26.945 11.300 -24.280 1.00 65.50 272 GLU A N 1
ATOM 2090 C CA . GLU A 1 272 ? 27.982 10.314 -24.471 1.00 65.50 272 GLU A CA 1
ATOM 2091 C C . GLU A 1 272 ? 28.824 10.724 -25.674 1.00 65.50 272 GLU A C 1
ATOM 2093 O O . GLU A 1 272 ? 28.347 10.955 -26.791 1.00 65.50 272 GLU A O 1
ATOM 2098 N N . PHE A 1 273 ? 30.125 10.840 -25.417 1.00 77.56 273 PHE A N 1
ATOM 2099 C CA . PHE A 1 273 ? 31.141 11.035 -26.443 1.00 77.56 273 PHE A CA 1
ATOM 2100 C C . PHE A 1 273 ? 31.095 9.929 -27.502 1.00 77.56 273 PHE A C 1
ATOM 2102 O O . PHE A 1 273 ? 31.522 10.136 -28.635 1.00 77.56 273 PHE A O 1
ATOM 2109 N N . THR A 1 274 ? 30.542 8.771 -27.150 1.00 81.88 274 THR A N 1
ATOM 2110 C CA . THR A 1 274 ? 30.297 7.644 -28.041 1.00 81.88 274 THR A CA 1
ATOM 2111 C C . THR A 1 274 ? 28.804 7.550 -28.338 1.00 81.88 274 THR A C 1
ATOM 2113 O O . THR A 1 274 ? 27.982 7.695 -27.445 1.00 81.88 274 THR A O 1
ATOM 2116 N N . ARG A 1 275 ? 28.440 7.302 -29.597 1.00 84.19 275 ARG A N 1
ATOM 2117 C CA . ARG A 1 275 ? 27.063 6.998 -30.001 1.00 84.19 275 ARG A CA 1
ATOM 2118 C C . ARG A 1 275 ? 26.958 5.559 -30.475 1.00 84.19 275 ARG A C 1
ATOM 2120 O O . ARG A 1 275 ? 27.837 5.069 -31.185 1.00 84.19 275 ARG A O 1
ATOM 2127 N N . PHE A 1 276 ? 25.830 4.938 -30.176 1.00 87.56 276 PHE A N 1
ATOM 2128 C CA . PHE A 1 276 ? 25.439 3.647 -30.718 1.00 87.56 276 PHE A CA 1
ATOM 2129 C C . PHE A 1 276 ? 23.972 3.700 -31.156 1.00 87.56 276 PHE A C 1
ATOM 2131 O O . PHE A 1 276 ? 23.189 4.466 -30.605 1.00 87.56 276 PHE A O 1
ATOM 2138 N N . SER A 1 277 ? 23.617 2.920 -32.177 1.00 88.31 277 SER A N 1
ATOM 2139 C CA . SER A 1 277 ? 22.243 2.786 -32.671 1.00 88.31 277 SER A CA 1
ATOM 2140 C C . SER A 1 277 ? 22.021 1.344 -33.105 1.00 88.31 277 SER A C 1
ATOM 2142 O O . SER A 1 277 ? 22.814 0.812 -33.887 1.00 88.31 277 SER A O 1
ATOM 2144 N N . HIS A 1 278 ? 20.952 0.707 -32.632 1.00 91.38 278 HIS A N 1
ATOM 2145 C CA . HIS A 1 278 ? 20.611 -0.662 -33.021 1.00 91.38 278 HIS A CA 1
ATOM 2146 C C . HIS A 1 278 ? 20.184 -0.753 -34.496 1.00 91.38 278 HIS A C 1
ATOM 2148 O O . HIS A 1 278 ? 20.455 -1.756 -35.149 1.00 91.38 278 HIS A O 1
ATOM 2154 N N . LYS A 1 279 ? 19.605 0.303 -35.075 1.00 91.69 279 LYS A N 1
ATOM 2155 C CA . LYS A 1 279 ? 19.027 0.339 -36.430 1.00 91.69 279 LYS A CA 1
ATOM 2156 C C . LYS A 1 279 ? 19.930 -0.197 -37.551 1.00 91.69 279 LYS A C 1
ATOM 2158 O O . LYS A 1 279 ? 19.465 -1.039 -38.323 1.00 91.69 279 LYS A O 1
ATOM 2163 N N . PRO A 1 280 ? 21.188 0.263 -37.721 1.00 90.19 280 PRO A N 1
ATOM 2164 C CA . PRO A 1 280 ? 22.079 -0.319 -38.724 1.00 90.19 280 PRO A CA 1
ATOM 2165 C C . PRO A 1 280 ? 22.536 -1.735 -38.349 1.00 90.19 280 PRO A C 1
ATOM 2167 O O . PRO A 1 280 ? 22.748 -2.547 -39.245 1.00 90.19 280 PRO A O 1
ATOM 2170 N N . HIS A 1 281 ? 22.656 -2.040 -37.054 1.00 91.38 281 HIS A N 1
ATOM 2171 C CA . HIS A 1 281 ? 23.173 -3.317 -36.561 1.00 91.38 281 HIS A CA 1
ATOM 2172 C C . HIS A 1 281 ? 22.164 -4.454 -36.723 1.00 91.38 281 HIS A C 1
ATOM 2174 O O . HIS A 1 281 ? 22.529 -5.521 -37.204 1.00 91.38 281 HIS A O 1
ATOM 2180 N N . LEU A 1 282 ? 20.880 -4.210 -36.452 1.00 89.50 282 LEU A N 1
ATOM 2181 C CA . LEU A 1 282 ? 19.799 -5.191 -36.604 1.00 89.50 282 LEU A CA 1
ATOM 2182 C C . LEU A 1 282 ? 19.640 -5.715 -38.041 1.00 89.50 282 LEU A C 1
ATOM 2184 O O . LEU A 1 282 ? 19.012 -6.748 -38.245 1.00 89.50 282 LEU A O 1
ATOM 2188 N N . LYS A 1 283 ? 20.201 -5.021 -39.040 1.00 86.88 283 LYS A N 1
ATOM 2189 C CA . LYS A 1 283 ? 20.189 -5.450 -40.448 1.00 86.88 283 LYS A CA 1
ATOM 2190 C C . LYS A 1 283 ? 21.363 -6.349 -40.834 1.00 86.88 283 LYS A C 1
ATOM 2192 O O . LYS A 1 283 ? 21.340 -6.897 -41.931 1.00 86.88 283 LYS A O 1
ATOM 2197 N N . VAL A 1 284 ? 22.400 -6.418 -40.000 1.00 85.44 284 VAL A N 1
ATOM 2198 C CA . VAL A 1 284 ? 23.665 -7.105 -40.313 1.00 85.44 284 VAL A CA 1
ATOM 2199 C C . VAL A 1 284 ? 24.010 -8.229 -39.338 1.00 85.44 284 VAL A C 1
ATOM 2201 O O . VAL A 1 284 ? 24.893 -9.018 -39.653 1.00 85.44 284 VAL A O 1
ATOM 2204 N N . VAL A 1 285 ? 23.352 -8.300 -38.175 1.00 84.44 285 VAL A N 1
ATOM 2205 C CA . VAL A 1 285 ? 23.519 -9.412 -37.227 1.00 84.44 285 VAL A CA 1
ATOM 2206 C C . VAL A 1 285 ? 22.582 -10.567 -37.581 1.00 84.44 285 VAL A C 1
ATOM 2208 O O . VAL A 1 285 ? 21.374 -10.374 -37.712 1.00 84.44 285 VAL A O 1
ATOM 2211 N N . ASP A 1 286 ? 23.127 -11.779 -37.691 1.00 79.06 286 ASP A N 1
ATOM 2212 C CA . ASP A 1 286 ? 22.376 -12.959 -38.151 1.00 79.06 286 ASP A CA 1
ATOM 2213 C C . ASP A 1 286 ? 21.967 -13.883 -36.990 1.00 79.06 286 ASP A C 1
ATOM 2215 O O . ASP A 1 286 ? 20.923 -14.536 -37.030 1.00 79.06 286 ASP A O 1
ATOM 2219 N N . LYS A 1 287 ? 22.765 -13.937 -35.917 1.00 79.75 287 LYS A N 1
ATOM 2220 C CA . LYS A 1 287 ? 22.537 -14.760 -34.712 1.00 79.75 287 LYS A CA 1
ATOM 2221 C C . LYS A 1 287 ? 21.865 -13.975 -33.579 1.00 79.75 287 LYS A C 1
ATOM 2223 O O . LYS A 1 287 ? 21.789 -14.455 -32.447 1.00 79.75 287 LYS A O 1
ATOM 2228 N N . GLY A 1 288 ? 21.343 -12.787 -33.886 1.00 86.06 288 GLY A N 1
ATOM 2229 C CA . GLY A 1 288 ? 20.587 -11.946 -32.961 1.00 86.06 288 GLY A CA 1
ATOM 2230 C C . GLY A 1 288 ? 21.448 -11.260 -31.896 1.00 86.06 288 GLY A C 1
ATOM 2231 O O . GLY A 1 288 ? 22.649 -11.067 -32.057 1.00 86.06 288 GLY A O 1
ATOM 2232 N N . CYS A 1 289 ? 20.818 -10.876 -30.783 1.00 89.12 289 CYS A N 1
ATOM 2233 C CA . CYS A 1 289 ? 21.408 -10.009 -29.753 1.00 89.12 289 CYS A CA 1
ATOM 2234 C C . CYS A 1 289 ? 22.694 -10.573 -29.121 1.00 89.12 289 CYS A C 1
ATOM 2236 O O . CYS A 1 289 ? 23.557 -9.807 -28.696 1.00 89.12 289 CYS A O 1
ATOM 2238 N N . ALA A 1 290 ? 22.825 -11.902 -29.076 1.00 88.19 290 ALA A N 1
ATOM 2239 C CA . ALA A 1 290 ? 23.953 -12.603 -28.466 1.00 88.19 290 ALA A CA 1
ATOM 2240 C C . ALA A 1 290 ? 25.269 -12.480 -29.259 1.00 88.19 290 ALA A C 1
ATOM 2242 O O . ALA A 1 290 ? 26.311 -12.915 -28.777 1.00 88.19 290 ALA A O 1
ATOM 2243 N N . GLU A 1 291 ? 25.250 -11.895 -30.464 1.00 89.19 291 GLU A N 1
ATOM 2244 C CA . GLU A 1 291 ? 26.490 -11.549 -31.174 1.00 89.19 291 GLU A CA 1
ATOM 2245 C C . GLU A 1 291 ? 27.256 -10.406 -30.500 1.00 89.19 291 GLU A C 1
ATOM 2247 O O . GLU A 1 291 ? 28.479 -10.358 -30.606 1.00 89.19 291 GLU A O 1
ATOM 2252 N N . CYS A 1 292 ? 26.553 -9.514 -29.793 1.00 88.56 292 CYS A N 1
ATOM 2253 C CA . CYS A 1 292 ? 27.158 -8.395 -29.068 1.00 88.56 292 CYS A CA 1
ATOM 2254 C C . CYS A 1 292 ? 26.988 -8.543 -27.552 1.00 88.56 292 CYS A C 1
ATOM 2256 O O . CYS A 1 292 ? 27.933 -8.338 -26.798 1.00 88.56 292 CYS A O 1
ATOM 2258 N N . HIS A 1 293 ? 25.801 -8.930 -27.081 1.00 90.19 293 HIS A N 1
ATOM 2259 C CA . HIS A 1 293 ? 25.518 -9.003 -25.651 1.00 90.19 293 HIS A CA 1
ATOM 2260 C C . HIS A 1 293 ? 25.935 -10.344 -25.055 1.00 90.19 293 HIS A C 1
ATOM 2262 O O . HIS A 1 293 ? 25.530 -11.407 -25.525 1.00 90.19 293 HIS A O 1
ATOM 2268 N N . ARG A 1 294 ? 26.699 -10.280 -23.961 1.00 89.56 294 ARG A N 1
ATOM 2269 C CA . ARG A 1 294 ? 27.099 -11.446 -23.170 1.00 89.56 294 ARG A CA 1
ATOM 2270 C C . ARG A 1 294 ? 26.491 -11.345 -21.780 1.00 89.56 294 ARG A C 1
ATOM 2272 O O . ARG A 1 294 ? 26.626 -10.309 -21.131 1.00 89.56 294 ARG A O 1
ATOM 2279 N N . TYR A 1 295 ? 25.864 -12.424 -21.327 1.00 88.88 295 TYR A N 1
ATOM 2280 C CA . TYR A 1 295 ? 25.332 -12.498 -19.973 1.00 88.88 295 TYR A CA 1
ATOM 2281 C C . TYR A 1 295 ? 26.452 -12.475 -18.931 1.00 88.88 295 TYR A C 1
ATOM 2283 O O . TYR A 1 295 ? 27.565 -12.972 -19.149 1.00 88.88 295 TYR A O 1
ATOM 2291 N N . ASN A 1 296 ? 26.140 -11.867 -17.799 1.00 89.81 296 ASN A N 1
ATOM 2292 C CA . ASN A 1 296 ? 26.935 -11.889 -16.592 1.00 89.81 296 ASN A CA 1
ATOM 2293 C C . ASN A 1 296 ? 26.264 -12.836 -15.592 1.00 89.81 296 ASN A C 1
ATOM 2295 O O . ASN A 1 296 ? 25.428 -12.408 -14.812 1.00 89.81 296 ASN A O 1
ATOM 2299 N N . GLU A 1 297 ? 26.618 -14.121 -15.632 1.00 86.94 297 GLU A N 1
ATOM 2300 C CA . GLU A 1 297 ? 26.004 -15.159 -14.781 1.00 86.94 297 GLU A CA 1
ATOM 2301 C C . GLU A 1 297 ? 26.237 -14.934 -13.277 1.00 86.94 297 GLU A C 1
ATOM 2303 O O . GLU A 1 297 ? 25.503 -15.468 -12.451 1.00 86.94 297 GLU A O 1
ATOM 2308 N N . ASP A 1 298 ? 27.233 -14.117 -12.926 1.00 87.81 298 ASP A N 1
ATOM 2309 C CA . ASP A 1 298 ? 27.570 -13.759 -11.548 1.00 87.81 298 ASP A CA 1
ATOM 2310 C C . ASP A 1 298 ? 26.820 -12.503 -11.058 1.00 87.81 298 ASP A C 1
ATOM 2312 O O . ASP A 1 298 ? 27.055 -12.027 -9.942 1.00 87.81 298 ASP A O 1
ATOM 2316 N N . ALA A 1 299 ? 25.952 -11.913 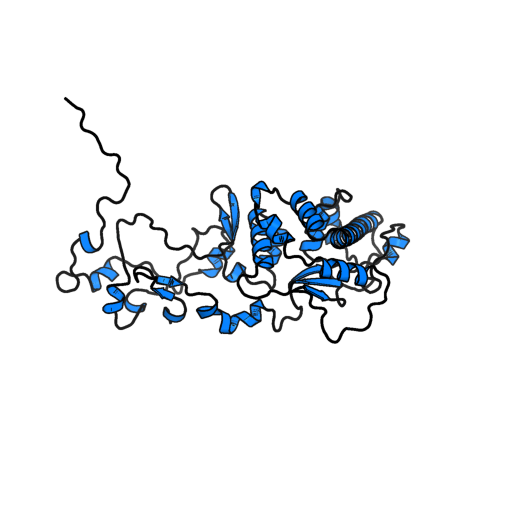-11.889 1.00 86.44 299 ALA A N 1
ATOM 2317 C CA . ALA A 1 299 ? 25.184 -10.735 -11.518 1.00 86.44 299 ALA A CA 1
ATOM 2318 C C . ALA A 1 299 ? 24.146 -11.065 -10.438 1.00 86.44 299 ALA A C 1
ATOM 2320 O O . ALA A 1 299 ? 23.412 -12.047 -10.496 1.00 86.44 299 ALA A O 1
ATOM 2321 N N . ALA A 1 300 ? 24.071 -10.197 -9.432 1.00 82.56 300 ALA A N 1
ATOM 2322 C CA . ALA A 1 300 ? 23.047 -10.246 -8.400 1.00 82.56 300 ALA A CA 1
ATOM 2323 C C . ALA A 1 300 ? 22.053 -9.092 -8.601 1.00 82.56 300 ALA A C 1
ATOM 2325 O O . ALA A 1 300 ? 21.903 -8.254 -7.709 1.00 82.56 300 ALA A O 1
ATOM 2326 N N . TYR A 1 301 ? 21.388 -9.028 -9.763 1.00 78.56 301 TYR A N 1
ATOM 2327 C CA . TYR A 1 301 ? 20.516 -7.902 -10.130 1.00 78.56 301 TYR A CA 1
ATOM 2328 C C . TYR A 1 301 ? 19.369 -7.690 -9.138 1.00 78.56 301 TYR A C 1
ATOM 2330 O O . TYR A 1 301 ? 19.293 -6.640 -8.507 1.00 78.56 301 TYR A O 1
ATOM 2338 N N . ILE A 1 302 ? 18.516 -8.699 -8.921 1.00 71.94 302 ILE A N 1
ATOM 2339 C CA . ILE A 1 302 ? 17.361 -8.581 -8.008 1.00 71.94 302 ILE A CA 1
ATOM 2340 C C . ILE A 1 302 ? 17.790 -8.229 -6.565 1.00 71.94 302 ILE A C 1
ATOM 2342 O O . ILE A 1 302 ? 17.185 -7.335 -5.969 1.00 71.94 302 ILE A O 1
ATOM 2346 N N . PRO A 1 303 ? 18.815 -8.874 -5.964 1.00 73.50 303 PRO A N 1
ATOM 2347 C CA . PRO A 1 303 ? 19.300 -8.482 -4.641 1.00 73.50 303 PRO A CA 1
ATOM 2348 C C . PRO A 1 303 ? 19.796 -7.037 -4.525 1.00 73.50 303 PRO A C 1
ATOM 2350 O O . PRO A 1 303 ? 19.704 -6.486 -3.428 1.00 73.50 303 PRO A O 1
ATOM 2353 N N . ALA A 1 304 ? 20.317 -6.440 -5.604 1.00 69.75 304 ALA A N 1
ATOM 2354 C CA . ALA A 1 304 ? 20.843 -5.076 -5.583 1.00 69.75 304 ALA A CA 1
ATOM 2355 C C . ALA A 1 304 ? 19.738 -4.054 -5.256 1.00 69.75 304 ALA A C 1
ATOM 2357 O O . ALA A 1 304 ? 19.879 -3.282 -4.310 1.00 69.75 304 ALA A O 1
ATOM 2358 N N . PHE A 1 305 ? 18.580 -4.160 -5.915 1.00 65.62 305 PHE A N 1
ATOM 2359 C CA . PHE A 1 305 ? 17.442 -3.252 -5.697 1.00 65.62 305 PHE A CA 1
ATOM 2360 C C . PHE A 1 305 ? 16.721 -3.456 -4.359 1.00 65.62 305 PHE A C 1
ATOM 2362 O O . PHE A 1 305 ? 16.055 -2.553 -3.867 1.00 65.62 305 PHE A O 1
ATOM 2369 N N . LYS A 1 306 ? 16.855 -4.627 -3.723 1.00 63.59 306 LYS A N 1
ATOM 2370 C CA . LYS A 1 306 ? 16.191 -4.910 -2.436 1.00 63.59 306 LYS A CA 1
ATOM 2371 C C . LYS A 1 306 ? 16.886 -4.292 -1.220 1.00 63.59 306 LYS A C 1
ATOM 2373 O O . LYS A 1 306 ? 16.327 -4.353 -0.128 1.00 63.59 306 LYS A O 1
ATOM 2378 N N . ARG A 1 307 ? 18.125 -3.801 -1.354 1.00 59.88 307 ARG A N 1
ATOM 2379 C CA . ARG A 1 307 ? 18.987 -3.477 -0.198 1.00 59.88 307 ARG A CA 1
ATOM 2380 C C . ARG A 1 307 ? 19.478 -2.038 -0.141 1.00 59.88 307 ARG A C 1
ATOM 2382 O O . ARG A 1 307 ? 19.790 -1.587 0.957 1.00 59.88 307 ARG A O 1
ATOM 2389 N N . SER A 1 308 ? 19.595 -1.352 -1.274 1.00 62.53 308 SER A N 1
ATOM 2390 C CA . SER A 1 308 ? 20.254 -0.045 -1.323 1.00 62.53 308 SER A CA 1
ATOM 2391 C C . SER A 1 308 ? 19.281 1.138 -1.311 1.00 62.53 308 SER A C 1
ATOM 2393 O O . SER A 1 308 ? 19.689 2.210 -0.872 1.00 62.53 308 SER A O 1
ATOM 2395 N N . PHE A 1 309 ? 18.027 0.963 -1.772 1.00 73.19 309 PHE A N 1
ATOM 2396 C CA . PHE A 1 309 ? 17.131 2.071 -2.174 1.00 73.19 309 PHE A CA 1
ATOM 2397 C C . PHE A 1 309 ? 17.854 3.104 -3.067 1.00 73.19 309 PHE A C 1
ATOM 2399 O O . PHE A 1 309 ? 17.506 4.283 -3.085 1.00 73.19 309 PHE A O 1
ATOM 2406 N N . ASP A 1 310 ? 18.929 2.679 -3.735 1.00 72.12 310 ASP A N 1
ATOM 2407 C CA . ASP A 1 310 ? 19.817 3.518 -4.523 1.00 72.12 310 ASP A CA 1
ATOM 2408 C C . ASP A 1 310 ? 19.815 2.964 -5.951 1.00 72.12 310 ASP A C 1
ATOM 2410 O O . ASP A 1 310 ? 20.386 1.886 -6.183 1.00 72.12 310 ASP A O 1
ATOM 2414 N N . PRO A 1 311 ? 19.211 3.689 -6.908 1.00 68.50 311 PRO A N 1
ATOM 2415 C CA . PRO A 1 311 ? 19.085 3.235 -8.286 1.00 68.50 311 PRO A CA 1
ATOM 2416 C C . PRO A 1 311 ? 20.445 3.177 -8.993 1.00 68.50 311 PRO A C 1
ATOM 2418 O O . PRO A 1 311 ? 20.597 2.455 -9.979 1.00 68.50 311 PRO A O 1
ATOM 2421 N N . ALA A 1 312 ? 21.466 3.877 -8.478 1.00 73.25 312 ALA A N 1
ATOM 2422 C CA . ALA A 1 312 ? 22.826 3.805 -9.003 1.00 73.25 312 ALA A CA 1
ATOM 2423 C C . ALA A 1 312 ? 23.558 2.520 -8.578 1.00 73.25 312 ALA A C 1
ATOM 2425 O O . ALA A 1 312 ? 24.563 2.146 -9.189 1.00 73.25 312 ALA A O 1
ATOM 2426 N N . GLN A 1 313 ? 23.069 1.818 -7.552 1.00 75.19 313 GLN A N 1
ATOM 2427 C CA . GLN A 1 313 ? 23.650 0.567 -7.069 1.00 75.19 313 GLN A CA 1
ATOM 2428 C C . GLN A 1 313 ? 22.905 -0.637 -7.646 1.00 75.19 313 GLN A C 1
ATOM 2430 O O . GLN A 1 313 ? 22.133 -1.302 -6.958 1.00 75.19 313 GLN A O 1
ATOM 2435 N N . PHE A 1 314 ? 23.192 -0.956 -8.910 1.00 77.69 314 PHE A N 1
ATOM 2436 C CA . PHE A 1 314 ? 22.677 -2.150 -9.582 1.00 77.69 314 PHE A CA 1
ATOM 2437 C C . PHE A 1 314 ? 23.802 -3.040 -10.125 1.00 77.69 314 PHE A C 1
ATOM 2439 O O . PHE A 1 314 ? 24.902 -2.584 -10.437 1.00 77.69 314 PHE A O 1
ATOM 2446 N N . ALA A 1 315 ? 23.513 -4.334 -10.267 1.00 81.69 315 ALA A N 1
ATOM 2447 C CA . ALA A 1 315 ? 24.408 -5.295 -10.906 1.00 81.69 315 ALA A CA 1
ATOM 2448 C C . ALA A 1 315 ? 23.843 -5.692 -12.272 1.00 81.69 315 ALA A C 1
ATOM 2450 O O . ALA A 1 315 ? 22.891 -6.458 -12.334 1.00 81.69 315 ALA A O 1
ATOM 2451 N N . SER A 1 316 ? 24.414 -5.179 -13.365 1.00 84.44 316 SER A N 1
ATOM 2452 C CA . SER A 1 316 ? 23.978 -5.530 -14.723 1.00 84.44 316 SER A CA 1
ATOM 2453 C C . SER A 1 316 ? 24.102 -7.036 -14.993 1.00 84.44 316 SER A C 1
ATOM 2455 O O . SER A 1 316 ? 25.186 -7.612 -14.865 1.00 84.44 316 SER A O 1
ATOM 2457 N N . GLU A 1 317 ? 23.009 -7.637 -15.467 1.00 86.81 317 GLU A N 1
ATOM 2458 C CA . GLU A 1 317 ? 22.948 -9.014 -15.990 1.00 86.81 317 GLU A CA 1
ATOM 2459 C C . GLU A 1 317 ? 23.694 -9.177 -17.327 1.00 86.81 317 GLU A C 1
ATOM 2461 O O . GLU A 1 317 ? 23.843 -10.284 -17.845 1.00 86.81 317 GLU A O 1
ATOM 2466 N N . PHE A 1 318 ? 24.193 -8.080 -17.901 1.00 88.38 318 PHE A N 1
ATOM 2467 C CA . PHE A 1 318 ? 25.052 -8.082 -19.080 1.00 88.38 318 PHE A CA 1
ATOM 2468 C C . PHE A 1 318 ? 26.440 -7.559 -18.743 1.00 88.38 318 PHE A C 1
ATOM 2470 O O . PHE A 1 318 ? 26.592 -6.560 -18.034 1.00 88.38 318 PHE A O 1
ATOM 2477 N N . LYS A 1 319 ? 27.458 -8.201 -19.317 1.00 89.88 319 LYS A N 1
ATOM 2478 C CA . LYS A 1 319 ? 28.822 -7.673 -19.290 1.00 89.88 319 LYS A CA 1
ATOM 2479 C C . LYS A 1 319 ? 28.878 -6.372 -20.102 1.00 89.88 319 LYS A C 1
ATOM 2481 O O . LYS A 1 319 ? 28.206 -6.287 -21.134 1.00 89.88 319 LYS A O 1
ATOM 2486 N N . PRO A 1 320 ? 29.659 -5.372 -19.660 1.00 87.62 320 PRO A N 1
ATOM 2487 C CA . PRO A 1 320 ? 29.857 -4.158 -20.439 1.00 87.62 320 PRO A CA 1
ATOM 2488 C C . PRO A 1 320 ? 30.466 -4.506 -21.802 1.00 87.62 320 PRO A C 1
ATOM 2490 O O . PRO A 1 320 ? 31.305 -5.401 -21.901 1.00 87.62 320 PRO A O 1
ATOM 2493 N N . LEU A 1 321 ? 30.025 -3.802 -22.845 1.00 86.19 321 LEU A N 1
ATOM 2494 C CA . LEU A 1 321 ? 30.625 -3.898 -24.173 1.00 86.19 321 LEU A CA 1
ATOM 2495 C C . LEU A 1 321 ? 31.981 -3.195 -24.176 1.00 86.19 321 LEU A C 1
ATOM 2497 O O . LEU A 1 321 ? 32.103 -2.063 -23.702 1.00 86.19 321 LEU A O 1
ATOM 2501 N N . GLU A 1 322 ? 32.982 -3.849 -24.752 1.00 87.75 322 GLU A N 1
ATOM 2502 C CA . GLU A 1 322 ? 34.335 -3.315 -24.867 1.00 87.75 322 GLU A CA 1
ATOM 2503 C C . GLU A 1 322 ? 34.615 -2.832 -26.295 1.00 87.75 322 GLU A C 1
ATOM 2505 O O . GLU A 1 322 ? 33.892 -3.116 -27.254 1.00 87.75 322 GLU A O 1
ATOM 2510 N N . ARG A 1 323 ? 35.704 -2.083 -26.474 1.00 88.38 323 ARG A N 1
ATOM 2511 C CA . ARG A 1 323 ? 36.104 -1.587 -27.800 1.00 88.38 323 ARG A CA 1
ATOM 2512 C C . ARG A 1 323 ? 36.339 -2.742 -28.779 1.00 88.38 323 ARG A C 1
ATOM 2514 O O . ARG A 1 323 ? 36.083 -2.608 -29.978 1.00 88.38 323 ARG A O 1
ATOM 2521 N N . GLU A 1 324 ? 36.855 -3.849 -28.272 1.00 90.12 324 GLU A N 1
ATOM 2522 C CA . GLU A 1 324 ? 37.177 -5.068 -28.999 1.00 90.12 324 GLU A CA 1
ATOM 2523 C C . GLU A 1 324 ? 35.925 -5.691 -29.632 1.00 90.12 324 GLU A C 1
ATOM 2525 O O . GLU A 1 324 ? 35.999 -6.169 -30.769 1.00 90.12 324 GLU A O 1
ATOM 2530 N N . ASP A 1 325 ? 34.768 -5.596 -28.963 1.00 89.12 325 ASP A N 1
ATOM 2531 C CA . ASP A 1 325 ? 33.478 -6.041 -29.501 1.00 89.12 325 ASP A CA 1
ATOM 2532 C C . ASP A 1 325 ? 33.127 -5.274 -30.775 1.00 89.12 325 ASP A C 1
ATOM 2534 O O . ASP A 1 325 ? 32.840 -5.871 -31.817 1.00 89.12 325 ASP A O 1
ATOM 2538 N N . CYS A 1 326 ? 33.257 -3.947 -30.734 1.00 90.00 326 CYS A N 1
ATOM 2539 C CA . CYS A 1 326 ? 33.024 -3.078 -31.884 1.00 90.00 326 CYS A CA 1
ATOM 2540 C C . CYS A 1 326 ? 34.036 -3.348 -33.011 1.00 90.00 326 CYS A C 1
ATOM 2542 O O . CYS A 1 326 ? 33.665 -3.448 -34.184 1.00 90.00 326 CYS A O 1
ATOM 2544 N N . ALA A 1 327 ? 35.321 -3.487 -32.669 1.00 91.06 327 ALA A N 1
ATOM 2545 C CA . ALA A 1 327 ? 36.415 -3.642 -33.631 1.00 91.06 327 ALA A CA 1
ATOM 2546 C C . ALA A 1 327 ? 36.356 -4.957 -34.433 1.00 91.06 327 ALA A C 1
ATOM 2548 O O . ALA A 1 327 ? 36.920 -5.036 -35.528 1.00 91.06 327 ALA A O 1
ATOM 2549 N N . SER A 1 328 ? 35.640 -5.972 -33.938 1.00 89.94 328 SER A N 1
ATOM 2550 C CA . SER A 1 328 ? 35.427 -7.247 -34.644 1.00 89.94 328 SER A CA 1
ATOM 2551 C C . SER A 1 328 ? 34.710 -7.077 -36.003 1.00 89.94 328 SER A C 1
ATOM 2553 O O . SER A 1 328 ? 34.987 -7.804 -36.975 1.00 89.94 328 SER A O 1
ATOM 2555 N N . CYS A 1 329 ? 33.848 -6.058 -36.101 1.00 91.44 329 CYS A N 1
ATOM 2556 C CA . CYS 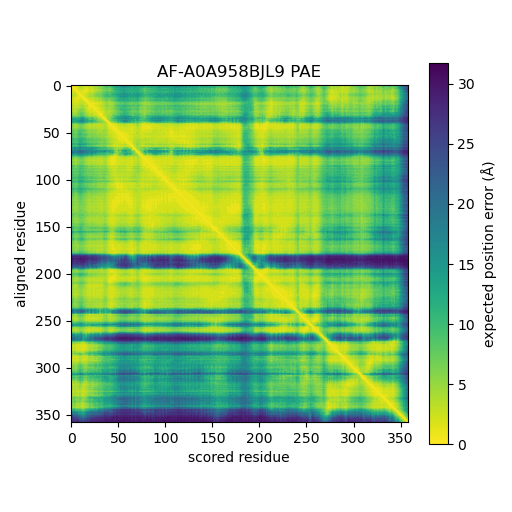A 1 329 ? 33.081 -5.691 -37.294 1.00 91.44 329 CYS A CA 1
ATOM 2557 C C . CYS A 1 329 ? 33.502 -4.329 -37.874 1.00 91.44 329 CYS A C 1
ATOM 2559 O O . CYS A 1 329 ? 33.477 -4.146 -39.095 1.00 91.44 329 CYS A O 1
ATOM 2561 N N . HIS A 1 330 ? 33.974 -3.402 -37.038 1.00 92.56 330 HIS A N 1
ATOM 2562 C CA . HIS A 1 330 ? 34.488 -2.094 -37.446 1.00 92.56 330 HIS A CA 1
ATOM 2563 C C . HIS A 1 330 ? 35.999 -2.116 -37.693 1.00 92.56 330 HIS A C 1
ATOM 2565 O O . HIS A 1 330 ? 36.814 -1.749 -36.849 1.00 92.56 330 HIS A O 1
ATOM 2571 N N . SER A 1 331 ? 36.369 -2.515 -38.908 1.00 91.19 331 SER A N 1
ATOM 2572 C CA . SER A 1 331 ? 37.735 -2.435 -39.430 1.00 91.19 331 SER A CA 1
ATOM 2573 C C . SER A 1 331 ? 37.746 -1.731 -40.784 1.00 91.19 331 SER A C 1
ATOM 2575 O O . SER A 1 331 ? 36.706 -1.621 -41.438 1.00 91.19 331 SER A O 1
ATOM 2577 N N . ALA A 1 332 ? 38.930 -1.321 -41.246 1.00 89.38 332 ALA A N 1
ATOM 2578 C CA . ALA A 1 332 ? 39.102 -0.728 -42.573 1.00 89.38 332 ALA A CA 1
ATOM 2579 C C . ALA A 1 332 ? 38.559 -1.619 -43.713 1.00 89.38 332 ALA A C 1
ATOM 2581 O O . ALA A 1 332 ? 38.122 -1.105 -44.734 1.00 89.38 332 ALA A O 1
ATOM 2582 N N . ALA A 1 333 ? 38.553 -2.945 -43.530 1.00 88.50 333 ALA A N 1
ATOM 2583 C CA . ALA A 1 333 ? 38.093 -3.910 -44.530 1.00 88.50 333 ALA A CA 1
ATOM 2584 C C . ALA A 1 333 ? 36.597 -4.276 -44.428 1.00 88.50 333 ALA A C 1
ATOM 2586 O O . ALA A 1 333 ? 36.099 -5.011 -45.277 1.00 88.50 333 ALA A O 1
ATOM 2587 N N . LYS A 1 334 ? 35.888 -3.821 -43.386 1.00 88.75 334 LYS A N 1
ATOM 2588 C CA . LYS A 1 334 ? 34.478 -4.163 -43.123 1.00 88.75 334 LYS A CA 1
ATOM 2589 C C . LYS A 1 334 ? 33.625 -2.894 -42.990 1.00 88.75 334 LYS A C 1
ATOM 2591 O O . LYS A 1 334 ? 33.444 -2.176 -43.966 1.00 88.75 334 LYS A O 1
ATOM 2596 N N . ALA A 1 335 ? 33.113 -2.587 -41.796 1.00 87.50 335 ALA A N 1
ATOM 2597 C CA . ALA A 1 335 ? 32.196 -1.468 -41.560 1.00 87.50 335 ALA A CA 1
ATOM 2598 C C . ALA A 1 335 ? 32.886 -0.084 -41.444 1.00 87.50 335 ALA A C 1
ATOM 2600 O O . ALA A 1 335 ? 32.237 0.920 -41.132 1.00 87.50 335 ALA A O 1
ATOM 2601 N N . GLY A 1 336 ? 34.192 -0.001 -41.719 1.00 89.19 336 GLY A N 1
ATOM 2602 C CA . GLY A 1 336 ? 35.022 1.188 -41.506 1.00 89.19 336 GLY A CA 1
ATOM 2603 C C . GLY A 1 336 ? 35.389 1.390 -40.034 1.00 89.19 336 GLY A C 1
ATOM 2604 O O . GLY A 1 336 ? 34.724 0.872 -39.134 1.00 89.19 336 GLY A O 1
ATOM 2605 N N . ASN A 1 337 ? 36.471 2.126 -39.794 1.00 90.19 337 ASN A N 1
ATOM 2606 C CA . ASN A 1 337 ? 37.066 2.355 -38.473 1.00 90.19 337 ASN A CA 1
ATOM 2607 C C . ASN A 1 337 ? 37.452 3.826 -38.233 1.00 90.19 337 ASN A C 1
ATOM 2609 O O . ASN A 1 337 ? 38.357 4.118 -37.452 1.00 90.19 337 ASN A O 1
ATOM 2613 N N . GLU A 1 338 ? 36.787 4.759 -38.911 1.00 91.00 338 GLU A N 1
ATOM 2614 C CA . GLU A 1 338 ? 37.005 6.193 -38.744 1.00 91.00 338 GLU A CA 1
ATOM 2615 C C . GLU A 1 338 ? 36.431 6.687 -37.406 1.00 91.00 338 GLU A C 1
ATOM 2617 O O . GLU A 1 338 ? 35.303 6.355 -37.040 1.00 91.00 338 GLU A O 1
ATOM 2622 N N . CYS A 1 339 ? 37.172 7.545 -36.695 1.00 87.75 339 CYS A N 1
ATOM 2623 C CA . CYS A 1 339 ? 36.828 7.994 -35.338 1.00 87.75 339 CYS A CA 1
ATOM 2624 C C . CYS A 1 339 ? 35.411 8.587 -35.234 1.00 87.75 339 CYS A C 1
ATOM 2626 O O . CYS A 1 339 ? 34.683 8.307 -34.285 1.00 87.75 339 CYS A O 1
ATOM 2628 N N . ILE A 1 340 ? 34.995 9.360 -36.243 1.00 87.81 340 ILE A N 1
ATOM 2629 C CA . ILE A 1 340 ? 33.692 10.047 -36.299 1.00 87.81 340 ILE A CA 1
ATOM 2630 C C . ILE A 1 340 ? 32.494 9.110 -36.530 1.00 87.81 340 ILE A C 1
ATOM 2632 O O . ILE A 1 340 ? 31.341 9.549 -36.496 1.00 87.81 340 ILE A O 1
ATOM 2636 N N . LYS A 1 341 ? 32.727 7.816 -36.793 1.00 86.38 341 LYS A N 1
ATOM 2637 C CA . LYS A 1 341 ? 31.628 6.847 -36.889 1.00 86.38 341 LYS A CA 1
ATOM 2638 C C . LYS A 1 341 ? 30.999 6.611 -35.522 1.00 86.38 341 LYS A C 1
ATOM 2640 O O . LYS A 1 341 ? 29.775 6.694 -35.407 1.00 86.38 341 LYS A O 1
ATOM 2645 N N . CYS A 1 342 ? 31.836 6.437 -34.504 1.00 86.75 342 CYS A N 1
ATOM 2646 C CA . CYS A 1 342 ? 31.404 6.173 -33.135 1.00 86.75 342 CYS A CA 1
ATOM 2647 C C . CYS A 1 342 ? 31.442 7.427 -32.259 1.00 86.75 342 CYS A C 1
ATOM 2649 O O . CYS A 1 342 ? 30.581 7.577 -31.401 1.00 86.75 342 CYS A O 1
ATOM 2651 N N . HIS A 1 343 ? 32.393 8.342 -32.474 1.00 88.00 343 HIS A N 1
ATOM 2652 C CA . HIS A 1 343 ? 32.577 9.491 -31.591 1.00 88.00 343 HIS A CA 1
ATOM 2653 C C . HIS A 1 343 ? 31.879 10.759 -32.083 1.00 88.00 343 HIS A C 1
ATOM 2655 O O . HIS A 1 343 ? 31.994 11.142 -33.251 1.00 88.00 343 HIS A O 1
ATOM 2661 N N . ARG A 1 344 ? 31.182 11.436 -31.165 1.00 83.06 344 ARG A N 1
ATOM 2662 C CA . ARG A 1 344 ? 30.649 12.789 -31.355 1.00 83.06 344 ARG A CA 1
ATOM 2663 C C . ARG A 1 344 ? 31.702 13.797 -30.891 1.00 83.06 344 ARG A C 1
ATOM 2665 O O . ARG A 1 344 ? 32.164 13.736 -29.758 1.00 83.06 344 ARG A O 1
ATOM 2672 N N . TYR A 1 345 ? 32.070 14.735 -31.758 1.00 76.38 345 TYR A N 1
ATOM 2673 C CA . TYR A 1 345 ? 32.883 15.894 -31.379 1.00 76.38 345 TYR A CA 1
ATOM 2674 C C . TYR A 1 345 ? 31.965 17.049 -30.960 1.00 76.38 345 TYR A C 1
ATOM 2676 O O . TYR A 1 345 ? 30.836 17.133 -31.438 1.00 76.38 345 TYR A O 1
ATOM 2684 N N . HIS A 1 346 ? 32.448 17.928 -30.078 1.00 76.50 346 HIS A N 1
ATOM 2685 C CA . HIS A 1 346 ? 31.688 19.070 -29.540 1.00 76.50 346 HIS A CA 1
ATOM 2686 C C . HIS A 1 346 ? 30.388 18.680 -28.813 1.00 76.50 346 HIS A C 1
ATOM 2688 O O . HIS A 1 346 ? 29.346 19.302 -28.993 1.00 76.50 346 HIS A O 1
ATOM 2694 N N . VAL A 1 347 ? 30.443 17.644 -27.975 1.00 73.75 347 VAL A N 1
ATOM 2695 C CA . VAL A 1 347 ? 29.346 17.303 -27.055 1.00 73.75 347 VAL A CA 1
ATOM 2696 C C . VAL A 1 347 ? 29.348 18.285 -25.879 1.00 73.75 347 VAL A C 1
ATOM 2698 O O . VAL A 1 347 ? 30.337 18.360 -25.155 1.00 73.75 347 VAL A O 1
ATOM 2701 N N . GLY A 1 348 ? 28.260 19.036 -25.694 1.00 66.06 348 GLY A N 1
ATOM 2702 C CA . GLY A 1 348 ? 28.100 20.009 -24.605 1.00 66.06 348 GLY A CA 1
ATOM 2703 C C . GLY A 1 348 ? 27.435 21.313 -25.051 1.00 66.06 348 GLY A C 1
ATOM 2704 O O . GLY A 1 348 ? 27.235 21.543 -26.241 1.00 66.06 348 GLY A O 1
ATOM 2705 N N . GLU A 1 349 ? 27.087 22.162 -24.085 1.00 64.12 349 GLU A N 1
ATOM 2706 C CA . GLU A 1 349 ? 26.742 23.565 -24.334 1.00 64.12 349 GLU A CA 1
ATOM 2707 C C . GLU A 1 349 ? 28.014 24.399 -24.212 1.00 64.12 349 GLU A C 1
ATOM 2709 O O . GLU A 1 349 ? 28.746 24.281 -23.230 1.00 64.12 349 GLU A O 1
ATOM 2714 N N . PHE A 1 350 ? 28.288 25.217 -25.223 1.00 69.75 350 PHE A N 1
ATOM 2715 C CA . PHE A 1 350 ? 29.437 26.112 -25.238 1.00 69.75 350 PHE A CA 1
ATOM 2716 C C . PHE A 1 350 ? 28.914 27.544 -25.264 1.00 69.75 350 PHE A C 1
ATOM 2718 O O . PHE A 1 350 ? 28.168 27.906 -26.176 1.00 69.75 350 PHE A O 1
ATOM 2725 N N . GLU A 1 351 ? 29.310 28.363 -24.290 1.00 73.06 351 GLU A N 1
ATOM 2726 C CA . GLU A 1 351 ? 29.106 29.805 -24.400 1.00 73.06 351 GLU A CA 1
ATOM 2727 C C . GLU A 1 351 ? 29.980 30.342 -25.546 1.00 73.06 351 GLU A C 1
ATOM 2729 O O . GLU A 1 351 ? 31.188 30.074 -25.580 1.00 73.06 351 GLU A O 1
ATOM 2734 N N . PRO A 1 352 ? 29.409 31.073 -26.518 1.00 72.50 352 PRO A N 1
ATOM 2735 C CA . PRO A 1 352 ? 30.196 31.656 -27.589 1.00 72.50 352 PRO A CA 1
ATOM 2736 C C . PRO A 1 352 ? 31.134 32.721 -27.015 1.00 72.50 352 PRO A C 1
ATOM 2738 O O . PRO A 1 352 ? 30.696 33.748 -26.500 1.00 72.50 352 PRO A O 1
ATOM 2741 N N . VAL A 1 353 ? 32.441 32.495 -27.149 1.00 71.75 353 VAL A N 1
ATOM 2742 C CA . VAL A 1 353 ? 33.450 33.518 -26.872 1.00 71.75 353 VAL A CA 1
ATOM 2743 C C . VAL A 1 353 ? 33.340 34.580 -27.965 1.00 71.75 353 VAL A C 1
ATOM 2745 O O . VAL A 1 353 ? 33.790 34.378 -29.094 1.00 71.75 353 VAL A O 1
ATOM 2748 N N . MET A 1 354 ? 32.700 35.704 -27.649 1.00 62.56 354 MET A N 1
ATOM 2749 C CA . MET A 1 354 ? 32.723 36.883 -28.511 1.00 62.56 354 MET A CA 1
ATOM 2750 C C . MET A 1 354 ? 34.147 37.463 -28.485 1.00 62.56 354 MET A C 1
ATOM 2752 O O . MET A 1 354 ? 34.674 37.682 -27.394 1.00 62.56 354 MET A O 1
ATOM 2756 N N . PRO A 1 355 ? 34.794 37.711 -29.640 1.00 66.38 355 PRO A N 1
ATOM 2757 C CA . PRO A 1 355 ? 36.108 38.338 -29.650 1.00 66.38 355 PRO A CA 1
ATOM 2758 C C . PRO A 1 355 ? 36.016 39.736 -29.030 1.00 66.38 355 PRO A C 1
ATOM 2760 O O . PRO A 1 355 ? 35.123 40.508 -29.389 1.00 66.38 355 PRO A O 1
ATOM 2763 N N . GLU A 1 356 ? 36.945 40.070 -28.131 1.00 64.19 356 GLU A N 1
ATOM 2764 C CA . GLU A 1 356 ? 37.140 41.452 -27.689 1.00 64.19 356 GLU A CA 1
ATOM 2765 C C . GLU A 1 356 ? 37.373 42.321 -28.930 1.00 64.19 356 GLU A C 1
ATOM 2767 O O . GLU A 1 356 ? 38.297 42.081 -29.713 1.00 64.19 356 GLU A O 1
ATOM 2772 N N . GLN A 1 357 ? 36.487 43.294 -29.145 1.00 60.31 357 GLN A N 1
ATOM 2773 C CA . GLN A 1 357 ? 36.668 44.303 -30.179 1.00 60.31 357 GLN A CA 1
ATOM 2774 C C . GLN A 1 357 ? 37.916 45.115 -29.813 1.00 60.31 357 GLN A C 1
ATOM 2776 O O . GLN A 1 357 ? 37.884 45.876 -28.847 1.00 60.31 357 GLN A O 1
ATOM 2781 N N . GLN A 1 358 ? 39.011 44.889 -30.544 1.00 56.19 358 GLN A N 1
ATOM 2782 C CA . GLN A 1 358 ? 40.229 45.701 -30.466 1.00 56.19 358 GLN A CA 1
ATOM 2783 C C . GLN A 1 358 ? 40.021 47.083 -31.074 1.00 56.19 358 GLN A C 1
ATOM 2785 O O . GLN A 1 358 ? 39.371 47.163 -32.145 1.00 56.19 358 GLN A O 1
#

Mean predicted aligned error: 9.3 Å

Radius of gyration: 28.11 Å; Cα contacts (8 Å, |Δi|>4): 464; chains: 1; bounding box: 69×65×79 Å

pLDDT: mean 83.74, std 12.66, range [36.25, 97.62]